Protein AF-A0A1E7FAM9-F1 (afdb_monomer_lite)

Foldseek 3Di:
DPDDDALQLLWAFDLVQVVLCLVVLQVLQQDPPGDDRHWLCPAAEEEAAARPCVVQVSSVVVVNNRYDHDPDDSVVCVVVVNDDDGQEYEYAWRPDDCRLLVVLQVCLVVLVHHYKYWDFPCPCVDPSNCVRQVVVQPPPDPPDSDRSDDWDADPDFTWIAGDPVSVVDPPRPNDDPPDRTDDPHRITID

pLDDT: mean 87.59, std 13.43, range [46.31, 98.62]

Structure (mmCIF, N/CA/C/O backbone):
data_AF-A0A1E7FAM9-F1
#
_entry.id   AF-A0A1E7FAM9-F1
#
loop_
_atom_site.group_PDB
_atom_site.id
_atom_site.type_symbol
_atom_site.label_atom_id
_atom_site.label_alt_id
_atom_site.label_comp_id
_atom_site.label_asym_id
_atom_site.label_entity_id
_atom_site.label_seq_id
_atom_site.pdbx_PDB_ins_code
_atom_site.Cartn_x
_atom_site.Cartn_y
_atom_site.Cartn_z
_atom_site.occupancy
_atom_site.B_iso_or_equiv
_atom_site.auth_seq_id
_atom_site.auth_comp_id
_atom_site.auth_asym_id
_atom_site.auth_atom_id
_atom_site.pdbx_PDB_model_num
ATOM 1 N N . HIS A 1 1 ? -4.079 6.470 -16.448 1.00 55.25 1 HIS A N 1
ATOM 2 C CA . HIS A 1 1 ? -3.164 7.047 -15.445 1.00 55.25 1 HIS A CA 1
ATOM 3 C C . HIS A 1 1 ? -2.764 8.456 -15.863 1.00 55.25 1 HIS A C 1
ATOM 5 O O . HIS A 1 1 ? -2.186 8.579 -16.937 1.00 55.25 1 HIS A O 1
ATOM 11 N N . PRO A 1 2 ? -3.148 9.506 -15.112 1.00 68.38 2 PRO A N 1
ATOM 12 C CA . PRO A 1 2 ? -2.883 10.903 -15.479 1.00 68.38 2 PRO A CA 1
ATOM 13 C C . PRO A 1 2 ? -1.505 11.425 -15.030 1.00 68.38 2 PRO A C 1
ATOM 15 O O . PRO A 1 2 ? -1.149 12.548 -15.374 1.00 68.38 2 PRO A O 1
ATOM 18 N N . PHE A 1 3 ? -0.739 10.644 -14.264 1.00 73.75 3 PHE A N 1
ATOM 19 C CA . PHE A 1 3 ? 0.539 11.061 -13.683 1.00 73.75 3 PHE A CA 1
ATOM 20 C C . PHE A 1 3 ? 1.727 10.503 -14.476 1.00 73.75 3 PHE A C 1
ATOM 22 O O . PHE A 1 3 ? 1.640 9.414 -15.045 1.00 73.75 3 PHE A O 1
ATOM 29 N N . ILE A 1 4 ? 2.835 11.250 -14.517 1.00 69.94 4 ILE A N 1
ATOM 30 C CA . ILE A 1 4 ? 4.109 10.750 -15.051 1.00 69.94 4 ILE A CA 1
ATOM 31 C C . ILE A 1 4 ? 4.702 9.822 -13.995 1.00 69.94 4 ILE A C 1
ATOM 33 O O . ILE A 1 4 ? 4.926 10.237 -12.861 1.00 69.94 4 ILE A O 1
ATOM 37 N N . VAL A 1 5 ? 4.916 8.572 -14.377 1.00 73.56 5 VAL A N 1
ATOM 38 C CA . VAL A 1 5 ? 5.229 7.453 -13.485 1.00 73.56 5 VAL A CA 1
ATOM 39 C C . VAL A 1 5 ? 6.186 6.509 -14.202 1.00 73.56 5 VAL A C 1
ATOM 41 O O . VAL A 1 5 ? 6.149 6.415 -15.433 1.00 73.56 5 VAL A O 1
ATOM 44 N N . ASP A 1 6 ? 7.055 5.838 -13.449 1.00 77.38 6 ASP A N 1
ATOM 45 C CA . ASP A 1 6 ? 7.883 4.763 -13.989 1.00 77.38 6 ASP A CA 1
ATOM 46 C C . ASP A 1 6 ? 7.011 3.513 -14.170 1.00 77.38 6 ASP A C 1
ATOM 48 O O . ASP A 1 6 ? 6.355 3.052 -13.236 1.00 77.38 6 ASP A O 1
ATOM 52 N N . ASP A 1 7 ? 6.994 2.949 -15.379 1.00 76.88 7 ASP A N 1
ATOM 53 C CA . ASP A 1 7 ? 6.224 1.738 -15.684 1.00 76.88 7 ASP A CA 1
ATOM 54 C C . ASP A 1 7 ? 6.593 0.563 -14.758 1.00 76.88 7 ASP A C 1
ATOM 56 O O . ASP A 1 7 ? 5.753 -0.295 -14.493 1.00 76.88 7 ASP A O 1
ATOM 60 N N . SER A 1 8 ? 7.830 0.515 -14.249 1.00 78.75 8 SER A N 1
ATOM 61 C CA . SER A 1 8 ? 8.284 -0.529 -13.324 1.00 78.75 8 SER A CA 1
ATOM 62 C C . SER A 1 8 ? 7.718 -0.404 -11.905 1.00 78.75 8 SER A C 1
ATOM 64 O O . SER A 1 8 ? 7.706 -1.401 -11.184 1.00 78.75 8 SER A O 1
ATOM 66 N N . ASP A 1 9 ? 7.184 0.761 -11.526 1.00 81.94 9 ASP A N 1
ATOM 67 C CA . ASP A 1 9 ? 6.509 0.956 -10.237 1.00 81.94 9 ASP A CA 1
ATOM 68 C C . ASP A 1 9 ? 5.058 0.458 -10.242 1.00 81.94 9 ASP A C 1
ATOM 70 O O . ASP A 1 9 ? 4.456 0.263 -9.185 1.00 81.94 9 ASP A O 1
ATOM 74 N N . HIS A 1 10 ? 4.476 0.220 -11.420 1.00 83.31 10 HIS A N 1
ATOM 75 C CA . HIS A 1 10 ? 3.122 -0.308 -11.534 1.00 83.31 10 HIS A CA 1
ATOM 76 C C . HIS A 1 10 ? 3.106 -1.812 -11.303 1.00 83.31 10 HIS A C 1
ATOM 78 O O . HIS A 1 10 ? 3.120 -2.610 -12.236 1.00 83.31 10 HIS A O 1
ATOM 84 N N . CYS A 1 11 ? 3.069 -2.180 -10.028 1.00 88.75 11 CYS A N 1
ATOM 85 C CA . CYS A 1 11 ? 3.092 -3.553 -9.560 1.00 88.75 11 CYS A CA 1
ATOM 86 C C . CYS A 1 11 ? 2.033 -3.748 -8.472 1.00 88.75 11 CYS A C 1
ATOM 88 O O . CYS A 1 11 ? 2.112 -3.170 -7.389 1.00 88.75 11 CYS A O 1
ATOM 90 N N . GLU A 1 12 ? 1.035 -4.579 -8.751 1.00 91.50 12 GLU A N 1
ATOM 91 C CA . GLU A 1 12 ? 0.025 -4.961 -7.772 1.00 91.50 12 GLU A CA 1
ATOM 92 C C . GLU A 1 12 ? 0.622 -5.919 -6.733 1.00 91.50 12 GLU A C 1
ATOM 94 O O . GLU A 1 12 ? 1.285 -6.909 -7.064 1.00 91.50 12 GLU A O 1
ATOM 99 N N . THR A 1 13 ? 0.347 -5.633 -5.462 1.00 95.06 13 THR A N 1
ATOM 100 C CA . THR A 1 13 ? 0.695 -6.496 -4.330 1.00 95.06 13 THR A CA 1
ATOM 101 C C . THR A 1 13 ? -0.035 -7.837 -4.454 1.00 95.06 13 THR A C 1
ATO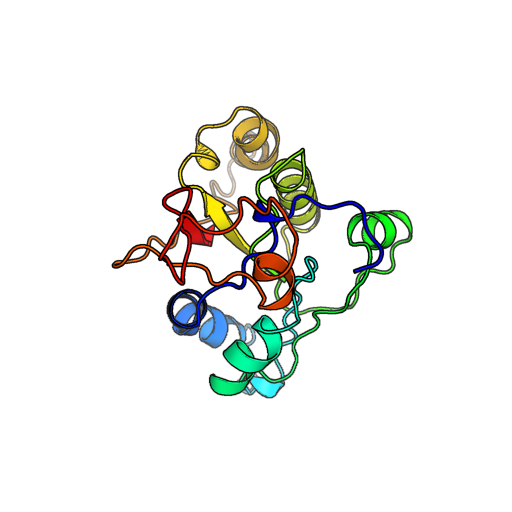M 103 O O . THR A 1 13 ? -1.252 -7.839 -4.685 1.00 95.06 13 THR A O 1
ATOM 106 N N . PRO A 1 14 ? 0.654 -8.982 -4.307 1.00 95.25 14 PRO A N 1
ATOM 107 C CA . PRO A 1 14 ? 0.009 -10.287 -4.397 1.00 95.25 14 PRO A CA 1
ATOM 108 C C . PRO A 1 14 ? -0.872 -10.573 -3.173 1.00 95.25 14 PRO A C 1
ATOM 110 O O . PRO A 1 14 ? -0.656 -10.031 -2.091 1.00 95.25 14 PRO A O 1
ATOM 113 N N . LEU A 1 15 ? -1.871 -11.448 -3.335 1.00 96.56 15 LEU A N 1
ATOM 114 C CA . LEU A 1 15 ? -2.835 -11.763 -2.270 1.00 96.56 15 LEU A CA 1
ATOM 115 C C . LEU A 1 15 ? -2.153 -12.300 -1.004 1.00 96.56 15 LEU A C 1
ATOM 117 O O . LEU A 1 15 ? -2.522 -11.903 0.097 1.00 96.56 15 LEU A O 1
ATOM 121 N N . ASN A 1 16 ? -1.136 -13.152 -1.158 1.00 97.00 16 ASN A N 1
ATOM 122 C CA . ASN A 1 16 ? -0.417 -13.734 -0.026 1.00 97.00 16 ASN A CA 1
ATOM 123 C C . ASN A 1 16 ? 0.278 -12.682 0.850 1.00 97.00 16 ASN A C 1
ATOM 125 O O . ASN A 1 16 ? 0.311 -12.842 2.064 1.00 97.00 16 ASN A O 1
ATOM 129 N N . ALA A 1 17 ? 0.740 -11.568 0.275 1.00 97.38 17 ALA A N 1
ATOM 130 C CA . ALA A 1 17 ? 1.293 -10.476 1.071 1.00 97.38 17 ALA A CA 1
ATOM 131 C C . ALA A 1 17 ? 0.243 -9.853 2.001 1.00 97.38 17 ALA A C 1
ATOM 133 O O . ALA A 1 17 ? 0.556 -9.539 3.145 1.00 97.38 17 ALA A O 1
ATOM 134 N N . TYR A 1 18 ? -1.010 -9.714 1.557 1.00 98.06 18 TYR A N 1
ATOM 135 C CA . TYR A 1 18 ? -2.094 -9.253 2.430 1.00 98.06 18 TYR A CA 1
ATOM 136 C C . TYR A 1 18 ? -2.510 -10.313 3.455 1.00 98.06 18 TYR A C 1
ATOM 138 O O . TYR A 1 18 ? -2.844 -9.959 4.583 1.00 98.06 18 TYR A O 1
ATOM 146 N N . GLN A 1 19 ? -2.471 -11.600 3.091 1.00 97.75 19 GLN A N 1
ATOM 147 C CA . GLN A 1 19 ? -2.775 -12.706 4.008 1.00 97.75 19 GLN A CA 1
ATOM 148 C C . GLN A 1 19 ? -1.823 -12.741 5.207 1.00 97.75 19 GLN A C 1
ATOM 150 O O . GLN A 1 19 ? -2.277 -12.965 6.326 1.00 97.75 19 GLN A O 1
ATOM 155 N N . ASP A 1 20 ? -0.546 -12.407 5.016 1.00 97.75 20 ASP A N 1
ATOM 156 C CA . ASP A 1 20 ? 0.411 -12.309 6.125 1.00 97.75 20 ASP A CA 1
ATOM 157 C C . ASP A 1 20 ? -0.006 -11.254 7.172 1.00 97.75 20 ASP A C 1
ATOM 159 O O . ASP A 1 20 ? 0.271 -11.403 8.363 1.00 97.75 20 ASP A O 1
ATOM 163 N N . LEU A 1 21 ? -0.746 -10.214 6.766 1.00 97.62 21 LEU A N 1
ATOM 164 C CA . LE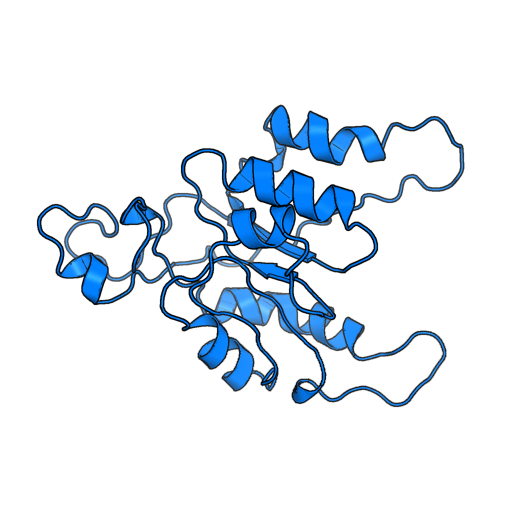U A 1 21 ? -1.263 -9.185 7.673 1.00 97.62 21 LEU A CA 1
ATOM 165 C C . LEU A 1 21 ? -2.538 -9.602 8.420 1.00 97.62 21 LEU A C 1
ATOM 167 O O . LEU A 1 21 ? -2.924 -8.924 9.374 1.00 97.62 21 LEU A O 1
ATOM 171 N N . GLU A 1 22 ? -3.207 -10.687 8.017 1.00 95.25 22 GLU A N 1
ATOM 172 C CA . GLU A 1 22 ? -4.574 -11.015 8.443 1.00 95.25 22 GLU A CA 1
ATOM 173 C C . GLU A 1 22 ? -4.728 -11.052 9.967 1.00 95.25 22 GLU A C 1
ATOM 175 O O . GLU A 1 22 ? -5.649 -10.441 10.512 1.00 95.25 22 GLU A O 1
ATOM 180 N N . VAL A 1 23 ? -3.791 -11.702 10.663 1.00 93.12 23 VAL A N 1
ATOM 181 C CA . VAL A 1 23 ? -3.819 -11.821 12.127 1.00 93.12 23 VAL A CA 1
ATOM 182 C C . VAL A 1 23 ? -3.681 -10.456 12.801 1.00 93.12 23 VAL A C 1
ATOM 184 O O . VAL A 1 23 ? -4.356 -10.194 13.797 1.00 93.12 23 VAL A O 1
ATOM 187 N N . VAL A 1 24 ? -2.824 -9.575 12.279 1.00 93.25 24 VAL A N 1
ATOM 188 C CA . VAL A 1 24 ? -2.586 -8.252 12.874 1.00 93.25 24 VAL A CA 1
ATOM 189 C C . VAL A 1 24 ? -3.755 -7.312 12.580 1.00 93.25 24 VAL A C 1
ATOM 191 O O . VAL A 1 24 ? -4.214 -6.608 13.478 1.00 93.25 24 VAL A O 1
ATOM 194 N N . LEU A 1 25 ? -4.308 -7.353 11.367 1.00 95.00 25 LEU A N 1
ATOM 195 C CA . LEU A 1 25 ? -5.504 -6.589 11.007 1.00 95.00 25 LEU A CA 1
ATOM 196 C C . LEU A 1 25 ? -6.720 -7.021 11.829 1.00 95.00 25 LEU A C 1
ATOM 198 O O . LEU A 1 25 ? -7.443 -6.168 12.345 1.00 95.00 25 LEU A O 1
ATOM 202 N N . ASP A 1 26 ? -6.895 -8.324 12.060 1.00 93.44 26 ASP A N 1
ATOM 203 C CA . ASP A 1 26 ? -7.951 -8.834 12.934 1.00 93.44 26 ASP A CA 1
ATOM 204 C C . ASP A 1 26 ? -7.806 -8.326 14.371 1.00 93.44 26 ASP A C 1
ATOM 206 O O . ASP A 1 26 ? -8.815 -8.114 15.048 1.00 93.44 26 ASP A O 1
ATOM 210 N N . ARG A 1 27 ? -6.576 -8.091 14.851 1.00 91.44 27 ARG A N 1
ATOM 211 C CA . ARG A 1 27 ? -6.345 -7.489 16.172 1.00 91.44 27 ARG A CA 1
ATOM 212 C C . ARG A 1 27 ? -6.827 -6.044 16.243 1.00 91.44 27 ARG A C 1
ATOM 214 O O . ARG A 1 27 ? -7.376 -5.671 17.277 1.00 91.44 27 ARG A O 1
ATOM 221 N N . LEU A 1 28 ? -6.718 -5.272 15.159 1.00 91.12 28 LEU A N 1
ATOM 222 C CA . LEU A 1 28 ? -7.229 -3.893 15.096 1.00 91.12 28 LEU A CA 1
ATOM 223 C C . LEU A 1 28 ? -8.763 -3.816 15.205 1.00 91.12 28 LEU A C 1
ATOM 225 O O . LEU A 1 28 ? -9.308 -2.775 15.569 1.00 91.12 28 LEU A O 1
ATOM 229 N N . LEU A 1 29 ? -9.474 -4.917 14.936 1.00 91.25 29 LEU A N 1
ATOM 230 C CA . LEU A 1 29 ? -10.936 -4.991 15.066 1.00 91.25 29 LEU A CA 1
ATOM 231 C C . LEU A 1 29 ? -11.414 -5.062 16.522 1.00 91.25 29 LEU A C 1
ATOM 233 O O . LEU A 1 29 ? -12.599 -4.837 16.800 1.00 91.25 29 LEU A O 1
ATOM 237 N N . PHE A 1 30 ? -10.523 -5.400 17.454 1.00 85.81 30 PHE A N 1
ATOM 238 C CA . PHE A 1 30 ? -10.826 -5.421 18.878 1.00 85.81 30 PHE A CA 1
ATOM 239 C C . PHE A 1 30 ? -10.546 -4.033 19.454 1.00 85.81 30 PHE A C 1
ATOM 241 O O . PHE A 1 30 ? -9.399 -3.625 19.607 1.00 85.81 30 PHE A O 1
ATOM 248 N N . GLY A 1 31 ? -11.603 -3.285 19.774 1.00 68.00 31 GLY A N 1
ATOM 249 C CA . GLY A 1 31 ? -11.445 -1.997 20.443 1.00 68.00 31 GLY A CA 1
ATOM 250 C C . GLY A 1 31 ? -10.806 -2.155 21.827 1.00 68.00 31 GLY A C 1
ATOM 251 O O . GLY A 1 31 ? -11.061 -3.135 22.531 1.00 68.00 31 GLY A O 1
ATOM 252 N N . ASN A 1 32 ? -10.026 -1.160 22.252 1.00 65.00 32 ASN A N 1
ATOM 253 C CA . ASN A 1 32 ? -9.496 -1.115 23.614 1.00 65.00 32 ASN A CA 1
ATOM 254 C C . ASN A 1 32 ? -10.654 -1.179 24.631 1.00 65.00 32 ASN A C 1
ATOM 256 O O . ASN A 1 32 ? -11.605 -0.397 24.549 1.00 65.00 32 ASN A O 1
ATOM 260 N N . GLY A 1 33 ? -10.576 -2.106 25.592 1.00 62.81 33 GLY A N 1
ATOM 261 C CA . GLY A 1 33 ? -11.497 -2.159 26.735 1.00 62.81 33 GLY A CA 1
ATOM 262 C C . GLY A 1 33 ? -12.799 -2.952 26.543 1.00 62.81 33 GLY A C 1
ATOM 263 O O . GLY A 1 33 ? -13.795 -2.618 27.175 1.00 62.81 33 GLY A O 1
ATOM 264 N N . GLY A 1 34 ? -12.826 -3.992 25.700 1.00 55.25 34 GLY A N 1
ATOM 265 C CA . GLY A 1 34 ? -13.934 -4.967 25.690 1.00 55.25 34 GLY A CA 1
ATOM 266 C C . GLY A 1 34 ? -15.184 -4.550 24.905 1.00 55.25 34 GLY A C 1
ATOM 267 O O . GLY A 1 34 ? -16.258 -5.115 25.109 1.00 55.25 34 GLY A O 1
ATOM 268 N N . LYS A 1 35 ? -15.068 -3.576 23.993 1.00 60.03 35 LYS A N 1
ATOM 269 C CA . LYS A 1 35 ? -16.147 -3.238 23.048 1.00 60.03 35 LYS A CA 1
ATOM 270 C C . LYS A 1 35 ? -16.385 -4.374 22.043 1.00 60.03 35 LYS A C 1
ATOM 272 O O . LYS A 1 35 ? -15.488 -5.168 21.761 1.00 60.03 35 LYS A O 1
ATOM 277 N N . LYS A 1 36 ? -17.602 -4.416 21.480 1.00 67.38 36 LYS A N 1
ATOM 278 C CA . LYS A 1 36 ? -18.009 -5.338 20.404 1.00 67.38 36 LYS A CA 1
ATOM 279 C C . LYS A 1 36 ? -16.947 -5.352 19.296 1.00 67.38 36 LYS A C 1
ATOM 281 O O . LYS A 1 36 ? -16.566 -4.292 18.805 1.00 67.38 36 LYS A O 1
ATOM 286 N N . LYS A 1 37 ? -16.493 -6.551 18.916 1.00 79.94 37 LYS A N 1
ATOM 287 C CA . LYS A 1 37 ? -15.570 -6.768 17.795 1.00 79.94 37 LYS A CA 1
ATOM 288 C C . LYS A 1 37 ? -16.169 -6.143 16.527 1.00 79.94 37 LYS A C 1
ATOM 290 O O . LYS A 1 37 ? -17.289 -6.506 16.159 1.00 79.94 37 LYS A O 1
ATOM 295 N N . LYS A 1 38 ? -15.442 -5.221 15.885 1.00 86.94 38 LYS A N 1
ATOM 296 C CA . LYS A 1 38 ? -15.793 -4.725 14.545 1.00 86.94 38 LYS A CA 1
ATOM 297 C C . LYS A 1 38 ? -15.744 -5.893 13.551 1.00 86.94 38 LYS A C 1
ATOM 299 O O . LYS A 1 38 ? -14.903 -6.786 13.675 1.00 86.94 38 LYS A O 1
ATOM 304 N N . GLN A 1 39 ? -16.619 -5.901 12.556 1.00 94.00 39 GLN A N 1
ATOM 305 C CA . GLN A 1 39 ? -16.466 -6.785 11.401 1.00 94.00 39 GLN A CA 1
ATOM 306 C C . GLN A 1 39 ? -15.321 -6.287 10.512 1.00 94.00 39 GLN A C 1
ATOM 308 O O . GLN A 1 39 ? -15.024 -5.094 10.493 1.00 94.00 39 GLN A O 1
ATOM 313 N N . ARG A 1 40 ? -14.696 -7.183 9.736 1.00 96.50 40 ARG A N 1
ATOM 314 C CA . ARG A 1 40 ? -13.642 -6.807 8.771 1.00 96.50 40 ARG A CA 1
ATOM 315 C C . ARG A 1 40 ? -14.109 -5.726 7.791 1.00 96.50 40 ARG A C 1
ATOM 317 O O . ARG A 1 40 ? -13.354 -4.813 7.482 1.00 96.50 40 ARG A O 1
ATOM 324 N N . SER A 1 41 ? -15.380 -5.771 7.392 1.00 97.00 41 SER A N 1
ATOM 325 C CA . SER A 1 41 ? -16.025 -4.779 6.524 1.00 97.00 41 SER A CA 1
ATOM 326 C C . SER A 1 41 ? -16.134 -3.378 7.136 1.00 97.00 41 SER A C 1
ATOM 328 O O . SER A 1 41 ? -16.412 -2.422 6.420 1.00 97.00 41 SER A O 1
ATOM 330 N N . GLU A 1 42 ? -15.962 -3.242 8.453 1.00 95.88 42 GLU A N 1
ATOM 331 C CA . GLU A 1 42 ? -16.014 -1.960 9.165 1.00 95.88 42 GLU A CA 1
ATOM 332 C C . GLU A 1 42 ? -14.628 -1.317 9.324 1.00 95.88 42 GLU A C 1
ATOM 334 O O . GLU A 1 42 ? -14.553 -0.149 9.702 1.00 95.88 42 GLU A O 1
ATOM 339 N N . LEU A 1 43 ? -13.539 -2.050 9.055 1.00 96.62 43 LEU A N 1
ATOM 340 C CA . LEU A 1 43 ? -12.178 -1.516 9.113 1.00 96.62 43 LEU A CA 1
ATOM 341 C C . LEU A 1 43 ? -11.893 -0.689 7.860 1.00 96.62 43 LEU A C 1
ATOM 343 O O . LEU A 1 43 ? -11.909 -1.224 6.753 1.00 96.62 43 LEU A O 1
ATOM 347 N N . ILE A 1 44 ? -11.613 0.603 8.040 1.00 97.94 44 ILE A N 1
ATOM 348 C CA . ILE A 1 44 ? -11.319 1.507 6.923 1.00 97.94 44 ILE A CA 1
ATOM 349 C C . ILE A 1 44 ? -9.831 1.417 6.569 1.00 97.94 44 ILE A C 1
ATOM 351 O O . ILE A 1 44 ? -8.987 1.966 7.283 1.00 97.94 44 ILE A O 1
ATOM 355 N N . ILE A 1 45 ? -9.515 0.733 5.470 1.00 98.56 45 ILE A N 1
ATOM 356 C CA . ILE A 1 45 ? -8.144 0.568 4.972 1.00 98.56 45 ILE A CA 1
ATOM 357 C C . ILE A 1 45 ? -7.861 1.632 3.914 1.00 98.56 45 ILE A C 1
ATOM 359 O O . ILE A 1 45 ? -8.633 1.784 2.968 1.00 98.56 45 ILE A O 1
ATOM 363 N N . TYR A 1 46 ? -6.740 2.339 4.040 1.00 98.62 46 TYR A N 1
ATOM 364 C CA . TYR A 1 46 ? -6.295 3.327 3.059 1.00 98.62 46 TYR A CA 1
ATOM 365 C C . TYR A 1 46 ? -4.999 2.898 2.373 1.00 98.62 46 TYR A C 1
ATOM 367 O O . TYR A 1 46 ? -3.990 2.667 3.040 1.00 98.62 46 TYR A O 1
ATOM 375 N N . ASP A 1 47 ? -5.033 2.851 1.041 1.00 98.31 47 ASP A N 1
ATOM 376 C CA . ASP A 1 47 ? -3.852 2.727 0.190 1.00 98.31 47 ASP A CA 1
ATOM 377 C C . ASP A 1 47 ? -3.729 3.986 -0.694 1.00 98.31 47 ASP A C 1
ATOM 379 O O . ASP A 1 47 ? -4.520 4.150 -1.636 1.00 98.31 47 ASP A O 1
ATOM 383 N N . PRO A 1 48 ? -2.778 4.894 -0.397 1.00 96.94 48 PRO A N 1
ATOM 384 C CA . PRO A 1 48 ? -2.613 6.150 -1.123 1.00 96.94 48 PRO A CA 1
ATOM 385 C C . PRO A 1 48 ? -2.056 5.986 -2.541 1.00 96.94 48 PRO A C 1
ATOM 387 O O . PRO A 1 48 ? -2.200 6.905 -3.348 1.00 96.94 48 PRO A O 1
ATOM 390 N N . TYR A 1 49 ? -1.399 4.865 -2.854 1.00 95.44 49 TYR A N 1
ATOM 391 C CA . TYR A 1 49 ? -0.742 4.673 -4.142 1.00 95.44 49 TYR A CA 1
ATOM 392 C C . TYR A 1 49 ? -1.621 3.812 -5.050 1.00 95.44 49 TYR A C 1
ATOM 394 O O . TYR A 1 49 ? -1.880 2.637 -4.803 1.00 95.44 49 TYR A O 1
ATOM 402 N N . TYR A 1 50 ? -2.135 4.420 -6.118 1.00 93.38 50 TYR A N 1
ATOM 403 C CA . TYR A 1 50 ? -3.040 3.747 -7.043 1.00 93.38 50 TYR A CA 1
ATOM 404 C C . TYR A 1 50 ? -2.273 3.084 -8.193 1.00 93.38 50 TYR A C 1
ATOM 406 O O . TYR A 1 50 ? -1.674 3.772 -9.023 1.00 93.38 50 TYR A O 1
ATOM 414 N N . CYS A 1 51 ? -2.341 1.753 -8.272 1.00 90.94 51 CYS A N 1
ATOM 415 C CA . CYS A 1 51 ? -1.843 0.986 -9.413 1.00 90.94 51 CYS A CA 1
ATOM 416 C C . CYS A 1 51 ? -2.968 0.761 -10.436 1.00 90.94 51 CYS A C 1
ATOM 418 O O . CYS A 1 51 ? -3.108 1.586 -11.343 1.00 90.94 51 CYS A O 1
ATOM 420 N N . ASP A 1 52 ? -3.793 -0.276 -10.256 1.00 91.00 52 ASP A N 1
ATOM 421 C CA . ASP A 1 52 ? -5.001 -0.532 -11.062 1.00 91.00 52 ASP A CA 1
ATOM 422 C C . ASP A 1 52 ? -6.249 -0.795 -10.195 1.00 91.00 52 ASP A C 1
ATOM 424 O O . ASP A 1 52 ? -7.364 -0.936 -10.691 1.00 91.00 52 ASP A O 1
ATOM 428 N N . GLY A 1 53 ? -6.090 -0.778 -8.867 1.00 92.12 53 GLY A N 1
ATOM 429 C CA . GLY A 1 53 ? -7.174 -0.968 -7.901 1.00 92.12 53 GLY A CA 1
ATOM 430 C C . G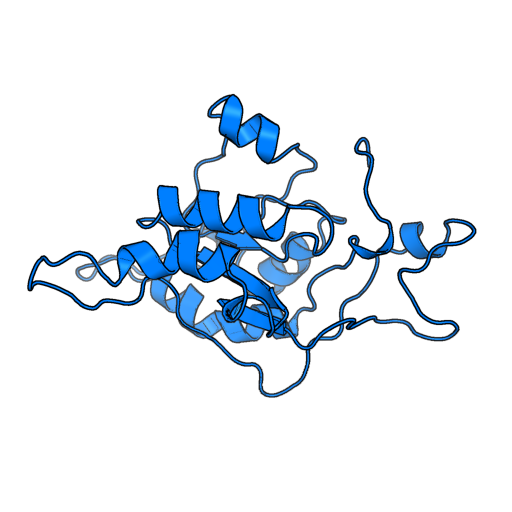LY A 1 53 ? -7.307 -2.400 -7.387 1.00 92.12 53 GLY A C 1
ATOM 431 O O . GLY A 1 53 ? -8.187 -2.664 -6.566 1.00 92.12 53 GLY A O 1
ATOM 432 N N . GLY A 1 54 ? -6.412 -3.307 -7.789 1.00 94.00 54 GLY A N 1
ATOM 433 C CA . GLY A 1 54 ? -6.470 -4.719 -7.414 1.00 94.00 54 GLY A CA 1
ATOM 434 C C . GLY A 1 54 ? -6.295 -4.969 -5.912 1.00 94.00 54 GLY A C 1
ATOM 435 O O . GLY A 1 54 ? -6.611 -6.059 -5.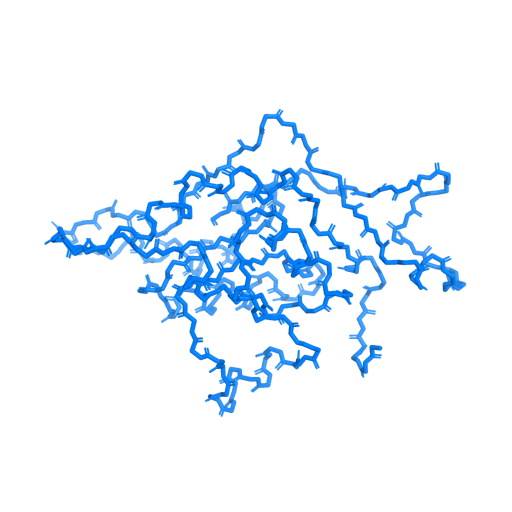438 1.00 94.00 54 GLY A O 1
ATOM 436 N N . VAL A 1 55 ? -5.807 -3.993 -5.142 1.00 96.88 55 VAL A N 1
ATOM 437 C CA . VAL A 1 55 ? -5.820 -4.025 -3.669 1.00 96.88 55 VAL A CA 1
ATOM 438 C C . VAL A 1 55 ? -7.240 -4.168 -3.111 1.00 96.88 55 VAL A C 1
ATOM 440 O O . VAL A 1 55 ? -7.440 -4.918 -2.156 1.00 96.88 55 VAL A O 1
ATOM 443 N N . LYS A 1 56 ? -8.241 -3.520 -3.730 1.00 97.81 56 LYS A N 1
ATOM 444 C CA . LYS A 1 56 ? -9.640 -3.589 -3.279 1.00 97.81 56 LYS A CA 1
ATOM 445 C C . LYS A 1 56 ? -10.184 -5.005 -3.407 1.00 97.81 56 LYS A C 1
ATOM 447 O O . LYS A 1 56 ? -10.751 -5.517 -2.448 1.00 97.81 56 LYS A O 1
ATOM 452 N N . ASP A 1 57 ? -9.962 -5.648 -4.550 1.00 97.44 57 ASP A N 1
ATOM 453 C CA . ASP A 1 57 ? -10.471 -6.997 -4.812 1.00 97.44 57 ASP A CA 1
ATOM 454 C C . ASP A 1 57 ? -9.829 -8.031 -3.881 1.00 97.44 57 ASP A C 1
ATOM 456 O O . ASP A 1 57 ? -10.523 -8.852 -3.277 1.00 97.44 57 ASP A O 1
ATOM 460 N N . LYS A 1 58 ? -8.505 -7.951 -3.698 1.00 97.88 58 LYS A N 1
ATOM 461 C CA . LYS A 1 58 ? -7.751 -8.873 -2.836 1.00 97.88 58 LYS A CA 1
ATOM 462 C C . LYS A 1 58 ? -8.172 -8.746 -1.373 1.00 97.88 58 LYS A C 1
ATOM 464 O O . LYS A 1 58 ? -8.511 -9.751 -0.752 1.00 97.88 58 LYS A O 1
ATOM 469 N N . LEU A 1 59 ? -8.229 -7.527 -0.835 1.00 98.25 59 LEU A N 1
ATOM 470 C CA . LEU A 1 59 ? -8.665 -7.296 0.547 1.00 98.25 59 LEU A CA 1
ATOM 471 C C . LEU A 1 59 ? -10.152 -7.630 0.750 1.00 98.25 59 LEU A C 1
ATOM 473 O O . LEU A 1 59 ? -10.513 -8.231 1.765 1.00 98.25 59 LEU A O 1
ATOM 477 N N . SER A 1 60 ? -11.005 -7.334 -0.236 1.00 98.06 60 SER A N 1
ATOM 478 C CA . SER A 1 60 ? -12.424 -7.710 -0.222 1.00 98.06 60 SER A CA 1
ATOM 479 C C . SER A 1 60 ? -12.611 -9.228 -0.169 1.00 98.06 60 SER A C 1
ATOM 481 O O . SER A 1 60 ? -13.429 -9.714 0.612 1.00 98.06 60 SER A O 1
ATOM 483 N N . SER A 1 61 ? -11.789 -9.998 -0.897 1.00 98.19 61 SER A N 1
ATOM 484 C CA . SER A 1 61 ? -11.810 -11.471 -0.843 1.00 98.19 61 SER A CA 1
ATOM 485 C C . SER A 1 61 ? -11.493 -12.037 0.551 1.00 98.19 61 SER A C 1
ATOM 487 O O . SER A 1 61 ? -11.904 -13.147 0.878 1.00 98.19 61 SER A O 1
ATOM 489 N N . MET A 1 62 ? -10.825 -11.247 1.399 1.00 98.00 62 MET A N 1
ATOM 490 C CA . MET A 1 62 ? -10.525 -11.565 2.799 1.00 98.00 62 MET A CA 1
ATOM 491 C C . MET A 1 62 ? -11.567 -10.995 3.785 1.00 98.00 62 MET A C 1
ATOM 493 O O . MET A 1 62 ? -11.415 -11.138 5.000 1.00 98.00 62 MET A O 1
ATOM 497 N N . GLY A 1 63 ? -12.623 -10.338 3.294 1.00 98.06 63 GLY A N 1
ATOM 498 C CA . GLY A 1 63 ? -13.691 -9.726 4.092 1.00 98.06 63 GLY A CA 1
ATOM 499 C C . GLY A 1 63 ? -13.476 -8.250 4.449 1.00 98.06 63 GLY A C 1
ATOM 500 O O . GLY A 1 63 ? -14.350 -7.650 5.077 1.00 98.06 63 GLY A O 1
ATOM 501 N N . TYR A 1 64 ? -12.354 -7.643 4.054 1.00 98.12 64 TYR A N 1
ATOM 502 C CA . TYR A 1 64 ? -12.089 -6.215 4.245 1.00 98.12 64 TYR A CA 1
ATOM 503 C C . TYR A 1 64 ? -12.641 -5.422 3.059 1.00 98.12 64 TYR A C 1
ATOM 505 O O . TYR A 1 64 ? -11.942 -5.142 2.089 1.00 98.12 64 TYR A O 1
ATOM 513 N N . THR A 1 65 ? -13.926 -5.084 3.111 1.00 98.25 65 THR A N 1
ATOM 514 C CA . THR A 1 65 ? -14.629 -4.462 1.976 1.00 98.25 65 THR A CA 1
ATOM 515 C C . THR A 1 65 ? -14.562 -2.933 1.959 1.00 98.25 65 THR A C 1
ATOM 517 O O . THR A 1 65 ? -14.957 -2.320 0.971 1.00 98.25 65 THR A O 1
ATOM 520 N N . ASN A 1 66 ? -14.086 -2.294 3.032 1.00 98.19 66 ASN A N 1
ATOM 521 C CA . ASN A 1 66 ? -14.003 -0.836 3.140 1.00 98.19 66 ASN A CA 1
ATOM 522 C C . ASN A 1 66 ? -12.578 -0.338 2.854 1.00 98.19 66 ASN A C 1
ATOM 524 O O . ASN A 1 66 ? -11.825 0.030 3.756 1.00 98.19 66 ASN A O 1
ATOM 528 N N . VAL A 1 67 ? -12.204 -0.384 1.572 1.00 98.50 67 VAL A N 1
ATOM 529 C CA . VAL A 1 67 ? -10.856 -0.058 1.088 1.00 98.50 67 VAL A CA 1
ATOM 530 C C . VAL A 1 67 ? -10.884 1.205 0.234 1.00 98.50 67 VAL A C 1
ATOM 532 O O . VAL A 1 67 ? -11.534 1.269 -0.815 1.00 98.50 67 VAL A O 1
ATOM 535 N N . ILE A 1 68 ? -10.118 2.206 0.652 1.00 98.50 68 ILE A N 1
ATOM 536 C CA . ILE A 1 68 ? -9.929 3.465 -0.058 1.00 98.50 68 ILE A CA 1
ATOM 537 C C . ILE A 1 68 ? -8.644 3.364 -0.883 1.00 98.50 68 ILE A C 1
ATOM 539 O O . ILE A 1 68 ? -7.544 3.486 -0.357 1.00 98.50 68 ILE A O 1
ATOM 543 N N . ASN A 1 69 ? -8.797 3.160 -2.191 1.00 97.81 69 ASN A N 1
ATOM 544 C CA . ASN A 1 69 ? -7.713 3.214 -3.174 1.00 97.81 69 ASN A CA 1
ATOM 545 C C . ASN A 1 69 ? -8.256 3.862 -4.450 1.00 97.81 69 ASN A C 1
ATOM 547 O O . ASN A 1 69 ? -8.982 3.243 -5.230 1.00 97.81 69 ASN A O 1
ATOM 551 N N . ASN A 1 70 ? -8.015 5.159 -4.592 1.00 95.81 70 ASN A N 1
ATOM 552 C CA . ASN A 1 70 ? -8.545 5.969 -5.683 1.00 95.81 70 ASN A CA 1
ATOM 553 C C . ASN A 1 70 ? -7.371 6.573 -6.447 1.00 95.81 70 ASN A C 1
ATOM 555 O O . ASN A 1 70 ? -6.356 6.890 -5.837 1.00 95.81 70 ASN A O 1
ATOM 559 N N . ASN A 1 71 ? -7.529 6.778 -7.756 1.00 94.56 71 ASN A N 1
ATOM 560 C CA . ASN A 1 71 ? -6.508 7.406 -8.594 1.00 94.56 71 ASN A CA 1
ATOM 561 C C . ASN A 1 71 ? -6.394 8.913 -8.284 1.00 94.56 71 ASN A C 1
ATOM 563 O O . ASN A 1 71 ? -6.934 9.759 -8.998 1.00 94.56 71 ASN A O 1
ATOM 567 N N . ARG A 1 72 ? -5.768 9.226 -7.148 1.00 93.94 72 ARG A N 1
ATOM 568 C CA . ARG A 1 72 ? -5.539 10.564 -6.599 1.00 93.94 72 ARG A CA 1
ATOM 569 C C . ARG A 1 72 ? -4.044 10.768 -6.396 1.00 93.94 72 ARG A C 1
ATOM 571 O O . ARG A 1 72 ? -3.291 9.818 -6.216 1.00 93.94 72 ARG A O 1
ATOM 578 N N . ASP A 1 73 ? -3.636 12.028 -6.410 1.00 94.06 73 ASP A N 1
ATOM 579 C CA . ASP A 1 73 ? -2.275 12.410 -6.055 1.00 94.06 73 ASP A CA 1
ATOM 580 C C . ASP A 1 73 ? -2.160 12.490 -4.527 1.00 94.06 73 ASP A C 1
ATOM 582 O O . ASP A 1 73 ? -2.684 13.413 -3.898 1.00 94.06 73 ASP A O 1
ATOM 586 N N . PHE A 1 74 ? -1.467 11.515 -3.939 1.00 95.44 74 PHE A N 1
ATOM 587 C CA . PHE A 1 74 ? -1.256 11.435 -2.497 1.00 95.44 74 PHE A CA 1
ATOM 588 C C . PHE A 1 74 ? -0.551 12.672 -1.926 1.00 95.44 74 PHE A C 1
ATOM 590 O O . PHE A 1 74 ? -0.910 13.153 -0.852 1.00 95.44 74 PHE A O 1
ATOM 597 N N . TYR A 1 75 ? 0.436 13.220 -2.635 1.00 94.75 75 TYR A N 1
ATOM 598 C CA . TYR A 1 75 ? 1.208 14.362 -2.143 1.00 94.75 75 TYR A CA 1
ATOM 599 C C . TYR A 1 75 ? 0.392 15.636 -2.172 1.00 94.75 75 TYR A C 1
ATOM 601 O O . TYR A 1 75 ? 0.436 16.425 -1.222 1.00 94.75 75 TYR A O 1
ATOM 609 N N . LYS A 1 76 ? -0.408 15.801 -3.228 1.00 95.69 76 LYS A N 1
ATOM 610 C CA . LYS A 1 76 ? -1.421 16.846 -3.264 1.00 95.69 76 LYS A CA 1
ATOM 611 C C . LYS A 1 76 ? -2.353 16.707 -2.065 1.00 95.69 76 LYS A C 1
ATOM 613 O O . LYS A 1 76 ? -2.499 17.685 -1.337 1.00 95.69 76 LYS A O 1
ATOM 618 N N . ASP A 1 77 ? -2.866 15.502 -1.803 1.00 97.06 77 ASP A N 1
ATOM 619 C CA . ASP A 1 77 ? -3.789 15.257 -0.693 1.00 97.06 77 ASP A CA 1
ATOM 620 C C . ASP A 1 77 ? -3.200 15.576 0.687 1.00 97.06 77 ASP A C 1
ATOM 622 O O . ASP A 1 77 ? -3.906 16.122 1.537 1.00 97.06 77 ASP A O 1
ATOM 626 N N . ILE A 1 78 ? -1.905 15.322 0.903 1.00 96.06 78 ILE A N 1
ATOM 627 C CA . ILE A 1 78 ? -1.195 15.781 2.106 1.00 96.06 78 ILE A CA 1
ATOM 628 C C . ILE A 1 78 ? -1.190 17.315 2.165 1.00 96.06 78 ILE A C 1
ATOM 630 O O . ILE A 1 78 ? -1.593 17.893 3.173 1.00 96.06 78 ILE A O 1
ATOM 634 N N . SER A 1 79 ? -0.740 17.984 1.097 1.00 96.50 79 SER A N 1
ATOM 635 C CA . SER A 1 79 ? -0.571 19.447 1.083 1.00 96.50 79 SER A CA 1
ATOM 636 C C . SER A 1 79 ? -1.880 20.225 1.237 1.00 96.50 79 SER A C 1
ATOM 638 O O . SER A 1 79 ? -1.887 21.307 1.821 1.00 96.50 79 SER A O 1
ATOM 640 N N . THR A 1 80 ? -2.991 19.671 0.744 1.00 97.19 80 THR A N 1
ATOM 641 C CA . THR A 1 80 ? -4.323 20.284 0.821 1.00 97.19 80 THR A CA 1
ATOM 642 C C . THR A 1 80 ? -5.152 19.772 1.993 1.00 97.19 80 THR A C 1
ATOM 644 O O . THR A 1 80 ? -6.322 20.131 2.102 1.00 97.19 80 THR A O 1
ATOM 647 N N . ASN A 1 81 ? -4.564 18.949 2.870 1.00 95.69 81 ASN A N 1
ATOM 648 C CA . ASN A 1 81 ? -5.240 18.321 4.004 1.00 95.69 81 ASN A CA 1
ATOM 649 C C . ASN A 1 81 ? -6.545 17.601 3.595 1.00 95.69 81 ASN A C 1
ATOM 651 O O . ASN A 1 81 ? -7.578 17.724 4.250 1.00 95.69 81 ASN A O 1
ATOM 655 N N . SER A 1 82 ? -6.499 16.881 2.471 1.00 97.31 82 SER A N 1
ATOM 656 C CA . SER A 1 82 ? -7.633 16.164 1.865 1.00 97.31 82 SER A CA 1
ATOM 657 C C . SER A 1 82 ? -7.465 14.645 1.885 1.00 97.31 82 SER A C 1
ATOM 659 O O . SER A 1 82 ? -8.116 13.933 1.111 1.00 97.31 82 SER A O 1
ATOM 661 N N . ILE A 1 83 ? -6.598 14.158 2.774 1.00 97.81 83 ILE A N 1
ATOM 662 C CA . ILE A 1 83 ? -6.477 12.743 3.114 1.00 97.81 83 ILE A CA 1
ATOM 663 C C . ILE A 1 83 ? -7.820 12.254 3.683 1.00 97.81 83 ILE A C 1
ATOM 665 O O . ILE A 1 83 ? -8.389 12.926 4.545 1.00 97.81 83 ILE A O 1
ATOM 669 N N . PRO A 1 84 ? -8.355 11.117 3.207 1.00 97.38 84 PRO A N 1
ATOM 670 C CA . PRO A 1 84 ? -9.591 10.562 3.744 1.00 97.38 84 PRO A CA 1
ATOM 671 C C . PRO A 1 84 ? -9.413 10.109 5.198 1.00 97.38 84 PRO A C 1
ATOM 673 O O . PRO A 1 84 ? -8.320 9.739 5.611 1.00 97.38 84 PRO A O 1
ATOM 676 N N . GLU A 1 85 ? -10.500 10.062 5.964 1.00 97.50 85 GLU A N 1
ATOM 677 C CA . GLU A 1 85 ? -10.484 9.375 7.258 1.00 97.50 85 GLU A CA 1
ATOM 678 C C . GLU A 1 85 ? -10.289 7.867 7.053 1.00 97.50 85 GLU A C 1
ATOM 680 O O . GLU A 1 85 ? -10.971 7.250 6.232 1.00 97.50 85 GLU A O 1
ATOM 685 N N . TYR A 1 86 ? -9.359 7.274 7.803 1.00 97.88 86 TYR A N 1
ATOM 686 C CA . TYR A 1 86 ? -9.056 5.842 7.761 1.00 97.88 86 TYR A CA 1
ATOM 687 C C . TYR A 1 86 ? -8.659 5.302 9.139 1.00 97.88 86 TYR A C 1
ATOM 689 O O . TYR A 1 86 ? -8.200 6.049 10.009 1.00 97.88 86 TYR A O 1
ATOM 697 N N . ASP A 1 87 ? -8.816 3.993 9.337 1.00 96.44 87 ASP A N 1
ATOM 698 C CA . ASP A 1 87 ? -8.398 3.294 10.556 1.00 96.44 87 ASP A CA 1
ATOM 699 C C . ASP A 1 87 ? -6.934 2.840 10.454 1.00 96.44 87 ASP A C 1
ATOM 701 O O . ASP A 1 87 ? -6.178 2.984 11.413 1.00 96.44 87 ASP A O 1
ATOM 705 N N . VAL A 1 88 ? -6.528 2.320 9.289 1.00 97.56 88 VAL A N 1
ATOM 706 C CA . VAL A 1 88 ? -5.185 1.779 9.025 1.00 97.56 88 VAL A CA 1
ATOM 707 C C . VAL A 1 88 ? -4.706 2.133 7.614 1.00 97.56 88 VAL A C 1
ATOM 709 O O . VAL A 1 88 ? -5.488 2.113 6.662 1.00 97.56 88 VAL A O 1
ATOM 712 N N . LEU A 1 89 ? -3.414 2.436 7.476 1.00 98.50 89 LEU A N 1
ATOM 713 C CA . LEU A 1 89 ? -2.753 2.598 6.180 1.00 98.50 89 LEU A CA 1
ATOM 714 C C . LEU A 1 89 ? -2.073 1.283 5.776 1.00 98.50 89 LEU A C 1
ATOM 716 O O . LEU A 1 89 ? -1.268 0.754 6.534 1.00 98.50 89 LEU A O 1
ATOM 720 N N . ILE A 1 90 ? -2.369 0.756 4.590 1.00 98.50 90 ILE A N 1
ATOM 721 C CA . ILE A 1 90 ? -1.696 -0.427 4.032 1.00 98.50 90 ILE A CA 1
ATOM 722 C C . ILE A 1 90 ? -1.286 -0.077 2.616 1.00 98.50 90 ILE A C 1
ATOM 724 O O . ILE A 1 90 ? -2.141 0.296 1.817 1.00 98.50 90 ILE A O 1
ATOM 728 N N . THR A 1 91 ? 0.000 -0.181 2.292 1.00 97.81 91 THR A N 1
ATOM 729 C CA . THR A 1 91 ? 0.451 0.202 0.953 1.00 97.81 91 THR A CA 1
ATOM 730 C C . THR A 1 91 ? 1.717 -0.512 0.501 1.00 97.81 91 THR A C 1
ATOM 732 O O . THR A 1 91 ? 2.562 -0.902 1.307 1.00 97.81 91 THR A O 1
ATOM 735 N N . ASN A 1 92 ? 1.839 -0.647 -0.817 1.00 96.12 92 ASN A N 1
ATOM 736 C CA . ASN A 1 92 ? 3.057 -0.994 -1.535 1.00 96.12 92 ASN A CA 1
ATOM 737 C C . ASN A 1 92 ? 3.432 0.228 -2.385 1.00 96.12 92 ASN A C 1
ATOM 739 O O . ASN A 1 92 ? 2.899 0.380 -3.488 1.00 96.12 92 ASN A O 1
ATOM 743 N N . PRO A 1 93 ? 4.247 1.157 -1.855 1.00 94.75 93 PRO A N 1
ATOM 744 C CA . PRO A 1 93 ? 4.537 2.392 -2.561 1.00 94.75 93 PRO A CA 1
ATOM 745 C C . PRO A 1 93 ? 5.406 2.111 -3.794 1.00 94.75 93 PRO A C 1
ATOM 747 O O . PRO A 1 93 ? 6.130 1.115 -3.814 1.00 94.75 93 PRO A O 1
ATOM 750 N N . PRO A 1 94 ? 5.417 3.014 -4.787 1.00 93.19 94 PRO A N 1
ATOM 751 C CA . PRO A 1 94 ? 6.459 3.042 -5.806 1.00 93.19 94 PRO A CA 1
ATOM 752 C C . PRO A 1 94 ? 7.852 3.008 -5.164 1.00 93.19 94 PRO A C 1
ATOM 754 O O . PRO A 1 94 ? 8.079 3.636 -4.122 1.00 93.19 94 PRO A O 1
ATOM 757 N N . TYR A 1 95 ? 8.787 2.278 -5.770 1.00 92.06 95 TYR A N 1
ATOM 758 C CA . TYR A 1 95 ? 10.150 2.143 -5.244 1.00 92.06 95 TYR A CA 1
ATOM 759 C C . TYR A 1 95 ? 11.132 3.113 -5.901 1.00 92.06 95 TYR A C 1
ATOM 761 O O . TYR A 1 95 ? 12.264 3.245 -5.431 1.00 92.06 95 TYR A O 1
ATOM 769 N N . SER A 1 96 ? 10.718 3.789 -6.972 1.00 88.81 96 SER A N 1
ATOM 770 C CA . SER A 1 96 ? 11.507 4.837 -7.609 1.00 88.81 96 SER A CA 1
ATOM 771 C C . SER A 1 96 ? 11.462 6.176 -6.850 1.00 88.81 96 SER A C 1
ATOM 773 O O . SER A 1 96 ? 10.718 6.363 -5.882 1.00 88.81 96 SER A O 1
ATOM 775 N N . ALA A 1 97 ? 12.287 7.120 -7.313 1.00 89.69 97 ALA A N 1
ATOM 776 C CA . ALA A 1 97 ? 12.339 8.503 -6.842 1.00 89.69 97 ALA A CA 1
ATOM 777 C C . ALA A 1 97 ? 12.415 8.625 -5.303 1.00 89.69 97 ALA A C 1
ATOM 779 O O . ALA A 1 97 ? 13.199 7.933 -4.656 1.00 89.69 97 ALA A O 1
ATOM 780 N N . ASP A 1 98 ? 11.639 9.543 -4.726 1.00 92.25 98 ASP A N 1
ATOM 781 C CA . ASP A 1 98 ? 11.591 9.841 -3.293 1.00 92.25 98 ASP A CA 1
ATOM 782 C C . ASP A 1 98 ? 10.310 9.310 -2.618 1.00 92.25 98 ASP A C 1
ATOM 784 O O . ASP A 1 98 ? 9.989 9.690 -1.489 1.00 92.25 98 ASP A O 1
ATOM 788 N N . HIS A 1 99 ? 9.575 8.409 -3.284 1.00 94.81 99 HIS A N 1
ATOM 789 C CA . HIS A 1 99 ? 8.280 7.902 -2.818 1.00 94.81 99 HIS A CA 1
ATOM 790 C C . HIS A 1 99 ? 8.379 7.189 -1.458 1.00 94.81 99 HIS A C 1
ATOM 792 O O . HIS A 1 99 ? 7.541 7.418 -0.578 1.00 94.81 99 HIS A O 1
ATOM 798 N N . ILE A 1 100 ? 9.437 6.390 -1.260 1.00 95.88 100 ILE A N 1
ATOM 799 C CA . ILE A 1 100 ? 9.736 5.700 0.006 1.00 95.88 100 ILE A CA 1
ATOM 800 C C . ILE A 1 100 ? 10.035 6.710 1.126 1.00 95.88 100 ILE A C 1
ATOM 802 O O . ILE A 1 100 ? 9.511 6.581 2.231 1.00 95.88 100 ILE A O 1
ATOM 806 N N . GLU A 1 101 ? 10.841 7.740 0.857 1.00 95.50 101 GLU A N 1
ATOM 807 C CA . GLU A 1 101 ? 11.167 8.765 1.860 1.00 95.50 101 GLU A CA 1
ATOM 808 C C . GLU A 1 101 ? 9.907 9.522 2.290 1.00 95.50 101 GLU A C 1
ATOM 810 O O . GLU A 1 101 ? 9.622 9.642 3.483 1.00 95.50 101 GLU A O 1
ATOM 815 N N . LYS A 1 102 ? 9.088 9.945 1.322 1.00 95.81 102 LYS A N 1
ATOM 816 C CA . LYS A 1 102 ? 7.853 10.692 1.582 1.00 95.81 102 LYS A CA 1
ATOM 817 C C . LYS A 1 102 ? 6.816 9.890 2.367 1.00 95.81 102 LYS A C 1
ATOM 819 O O . LYS A 1 102 ? 6.164 10.455 3.246 1.00 95.81 102 LYS A O 1
ATOM 824 N N . ILE A 1 103 ? 6.640 8.593 2.082 1.00 97.00 103 ILE A N 1
ATOM 825 C CA . ILE A 1 103 ? 5.698 7.774 2.864 1.00 97.00 103 ILE A CA 1
ATOM 826 C C . ILE A 1 103 ? 6.204 7.558 4.294 1.00 97.00 103 ILE A C 1
ATOM 828 O O . ILE A 1 103 ? 5.405 7.663 5.223 1.00 97.00 103 ILE A O 1
ATOM 832 N N . LEU A 1 104 ? 7.515 7.359 4.491 1.00 95.94 104 LEU A N 1
ATOM 833 C CA . LEU A 1 104 ? 8.117 7.263 5.826 1.00 95.94 104 LEU A CA 1
ATOM 834 C C . LEU A 1 104 ? 7.912 8.558 6.628 1.00 95.94 104 LEU A C 1
ATOM 836 O O . LEU A 1 104 ? 7.533 8.514 7.799 1.00 95.94 104 LEU A O 1
ATOM 840 N N . GLU A 1 105 ? 8.100 9.721 6.000 1.00 94.94 105 GLU A N 1
ATOM 841 C CA . GLU A 1 105 ? 7.834 11.016 6.635 1.00 94.94 105 GLU A CA 1
ATOM 842 C C . GLU A 1 105 ? 6.361 11.185 7.015 1.00 94.94 105 GLU A C 1
ATOM 844 O O . GLU A 1 105 ? 6.052 11.696 8.096 1.00 94.94 105 GLU A O 1
ATOM 849 N N . TYR A 1 106 ? 5.449 10.760 6.137 1.00 96.12 106 TYR A N 1
ATOM 850 C CA . TYR A 1 106 ? 4.017 10.817 6.397 1.00 96.12 106 TYR A CA 1
ATOM 851 C C . TYR A 1 106 ? 3.624 9.936 7.588 1.00 96.12 106 TYR A C 1
ATOM 853 O O . TYR A 1 106 ? 2.961 10.434 8.502 1.00 96.12 106 TYR A O 1
ATOM 861 N N . VAL A 1 107 ? 4.044 8.665 7.627 1.00 95.31 107 VAL A N 1
ATOM 862 C CA . VAL A 1 107 ? 3.682 7.767 8.740 1.00 95.31 107 VAL A CA 1
ATOM 863 C C . VAL A 1 107 ? 4.308 8.215 10.056 1.00 95.31 107 VAL A C 1
ATOM 865 O O . VAL A 1 107 ? 3.642 8.170 11.084 1.00 95.31 107 VAL A O 1
ATOM 868 N N . ASN A 1 108 ? 5.529 8.758 10.031 1.00 92.50 108 ASN A N 1
ATOM 869 C CA . ASN A 1 108 ? 6.170 9.287 11.233 1.00 92.50 108 ASN A CA 1
ATOM 870 C C . ASN A 1 108 ? 5.398 10.484 11.820 1.00 92.50 108 ASN A C 1
ATOM 872 O O . ASN A 1 108 ? 5.169 10.567 13.028 1.00 92.50 108 ASN A O 1
ATOM 876 N N . LYS A 1 109 ? 4.918 11.395 10.959 1.00 91.62 109 LYS A N 1
ATOM 877 C CA . LYS A 1 109 ? 4.039 12.507 11.370 1.00 91.62 109 LYS A CA 1
ATOM 878 C C . LYS A 1 109 ? 2.684 12.015 11.896 1.00 91.62 109 LYS A C 1
ATOM 880 O O . LYS A 1 109 ? 2.088 12.683 12.736 1.00 91.62 109 LYS A O 1
ATOM 885 N N . ASN A 1 110 ? 2.225 10.846 11.446 1.00 92.06 110 ASN A N 1
ATOM 886 C CA . ASN A 1 110 ? 0.932 10.248 11.788 1.00 92.06 110 ASN A CA 1
ATOM 887 C C . ASN A 1 110 ? 1.061 8.994 12.669 1.00 92.06 110 ASN A C 1
ATOM 889 O O . ASN A 1 110 ? 0.208 8.114 12.612 1.00 92.06 110 ASN A O 1
ATOM 893 N N . LYS A 1 111 ? 2.079 8.928 13.536 1.00 88.75 111 LYS A N 1
ATOM 894 C CA . LYS A 1 111 ? 2.438 7.734 14.328 1.00 88.75 111 LYS A CA 1
ATOM 895 C C . LYS A 1 111 ? 1.354 7.139 15.242 1.00 88.75 111 LYS A C 1
ATOM 897 O O . LYS A 1 111 ? 1.538 6.073 15.815 1.00 88.75 111 LYS A O 1
ATOM 902 N N . ASN A 1 112 ? 0.232 7.832 15.414 1.00 88.06 112 ASN A N 1
ATOM 903 C CA . ASN A 1 112 ? -0.918 7.335 16.172 1.00 88.06 112 ASN A CA 1
ATOM 904 C C . ASN A 1 112 ? -1.877 6.485 15.316 1.00 88.06 112 ASN A C 1
ATOM 906 O O . ASN A 1 112 ? -2.829 5.922 15.853 1.00 88.06 112 ASN A O 1
ATOM 910 N N . LYS A 1 113 ? -1.664 6.418 13.996 1.00 92.25 113 LYS A N 1
ATOM 911 C CA . LYS A 1 113 ? -2.416 5.571 13.068 1.00 92.25 113 LYS A CA 1
ATOM 912 C C . LYS A 1 113 ? -1.572 4.333 12.729 1.00 92.25 113 LYS A C 1
ATOM 914 O O . LYS A 1 113 ? -0.419 4.501 12.335 1.00 92.25 113 LYS A O 1
ATOM 919 N N . PRO A 1 114 ? -2.117 3.111 12.856 1.00 94.81 114 PRO A N 1
ATOM 920 C CA . PRO A 1 114 ? -1.452 1.905 12.375 1.00 94.81 114 PRO A CA 1
ATOM 921 C C . PRO A 1 114 ? -1.109 2.010 10.885 1.00 94.81 114 PRO A C 1
ATOM 923 O O . PRO A 1 114 ? -1.932 2.469 10.085 1.00 94.81 114 PRO A O 1
ATOM 926 N N . CYS A 1 115 ? 0.083 1.552 10.510 1.00 97.12 115 CYS A N 1
ATOM 927 C CA . CYS A 1 115 ? 0.511 1.471 9.121 1.00 97.12 115 CYS A CA 1
ATOM 928 C C . CYS A 1 115 ? 1.236 0.156 8.831 1.00 97.12 115 CYS A C 1
ATOM 930 O O . CYS A 1 115 ? 1.892 -0.388 9.712 1.00 97.12 115 CYS A O 1
ATOM 932 N N . PHE A 1 116 ? 1.128 -0.303 7.587 1.00 98.12 116 PHE A N 1
ATOM 933 C CA . PHE A 1 116 ? 1.843 -1.452 7.044 1.00 98.12 116 PHE A CA 1
ATOM 934 C C . PHE A 1 116 ? 2.432 -1.047 5.698 1.00 98.12 116 PHE A C 1
ATOM 936 O O . PHE A 1 116 ? 1.690 -0.775 4.746 1.00 98.12 116 PHE A O 1
ATOM 943 N N . LEU A 1 117 ? 3.760 -0.964 5.627 1.00 98.06 117 LEU A N 1
ATOM 944 C CA . LEU A 1 117 ? 4.457 -0.540 4.412 1.00 98.06 117 LEU A CA 1
ATOM 945 C C . LEU A 1 117 ? 5.202 -1.728 3.810 1.00 98.06 117 LEU A C 1
ATOM 947 O O . LEU A 1 117 ? 6.135 -2.250 4.418 1.00 98.06 117 LEU A O 1
ATOM 951 N N . LEU A 1 118 ? 4.818 -2.150 2.607 1.00 97.69 118 LEU A N 1
ATOM 952 C CA . LEU A 1 118 ? 5.529 -3.205 1.897 1.00 97.69 118 LEU A CA 1
ATOM 953 C C . LEU A 1 118 ? 6.736 -2.609 1.176 1.00 97.69 118 LEU A C 1
ATOM 955 O O . LEU A 1 118 ? 6.613 -2.081 0.071 1.00 97.69 118 LEU A O 1
ATOM 959 N N . LEU A 1 119 ? 7.905 -2.673 1.809 1.00 97.06 119 LEU A N 1
ATOM 960 C CA . LEU A 1 119 ? 9.118 -2.014 1.322 1.00 97.06 119 LEU A CA 1
ATOM 961 C C . LEU A 1 119 ? 10.235 -3.028 1.040 1.00 97.06 119 LEU A C 1
ATOM 963 O O . LEU A 1 119 ? 10.260 -4.113 1.632 1.00 97.06 119 LEU A O 1
ATOM 967 N N . PRO A 1 120 ? 11.201 -2.693 0.164 1.00 96.44 120 PRO A N 1
ATOM 968 C CA . PRO A 1 120 ? 12.394 -3.503 -0.031 1.00 96.44 120 PRO A CA 1
ATOM 969 C C . PRO A 1 120 ? 13.183 -3.672 1.266 1.00 96.44 120 PRO A C 1
ATOM 971 O O . PRO A 1 120 ? 13.382 -2.712 2.007 1.00 96.44 120 PRO A O 1
ATOM 974 N N . HIS A 1 121 ? 13.756 -4.856 1.473 1.00 95.25 121 HIS A N 1
ATOM 975 C CA . HIS A 1 121 ? 14.552 -5.174 2.661 1.00 95.25 121 HIS A CA 1
ATOM 976 C C . HIS A 1 121 ? 15.721 -4.209 2.905 1.00 95.25 121 HIS A C 1
ATOM 978 O O . HIS A 1 121 ? 16.175 -4.073 4.027 1.00 95.25 121 HIS A O 1
ATOM 984 N N . PHE A 1 122 ? 16.248 -3.529 1.885 1.00 95.00 122 PHE A N 1
ATOM 985 C CA . PHE A 1 122 ? 17.354 -2.598 2.100 1.00 95.00 122 PHE A CA 1
ATOM 986 C C . PHE A 1 122 ? 16.915 -1.291 2.770 1.00 95.00 122 PHE A C 1
ATOM 988 O O . PHE A 1 122 ? 17.781 -0.523 3.177 1.00 95.00 122 PHE A O 1
ATOM 995 N N . VAL A 1 123 ? 15.616 -0.974 2.835 1.00 96.38 123 VAL A N 1
ATOM 996 C CA . VAL A 1 123 ? 15.151 0.363 3.238 1.00 96.38 123 VAL A CA 1
ATOM 997 C C . VAL A 1 123 ? 15.562 0.696 4.671 1.00 96.38 123 VAL A C 1
ATOM 999 O O . VAL A 1 123 ? 15.982 1.820 4.928 1.00 96.38 123 VAL A O 1
ATOM 1002 N N . TYR A 1 124 ? 15.552 -0.282 5.584 1.00 92.94 124 TYR A N 1
ATOM 1003 C CA . TYR A 1 124 ? 15.887 -0.028 6.992 1.00 92.94 124 TYR A CA 1
ATOM 1004 C C . TYR A 1 124 ? 17.373 0.297 7.210 1.00 92.94 124 TYR A C 1
ATOM 1006 O O . TYR A 1 124 ? 17.744 0.753 8.286 1.00 92.94 124 TYR A O 1
ATOM 1014 N N . THR A 1 125 ? 18.233 0.066 6.210 1.00 93.50 125 THR A N 1
ATOM 1015 C CA . THR A 1 125 ? 19.672 0.367 6.280 1.00 93.50 125 THR A CA 1
ATOM 1016 C C . THR A 1 125 ? 20.029 1.724 5.678 1.00 93.50 125 THR A C 1
ATOM 1018 O O . THR A 1 125 ? 21.202 2.091 5.654 1.00 93.50 125 THR A O 1
ATOM 1021 N N . LYS A 1 126 ? 19.051 2.467 5.147 1.00 94.62 126 LYS A N 1
ATOM 1022 C CA . LYS A 1 126 ? 19.297 3.747 4.475 1.00 94.62 126 LYS A CA 1
ATOM 1023 C C . LYS A 1 126 ? 19.302 4.911 5.456 1.00 94.62 126 LYS A C 1
ATOM 1025 O O . LYS A 1 126 ? 18.485 4.974 6.369 1.00 94.62 126 LYS A O 1
ATOM 1030 N N . ASP A 1 127 ? 20.144 5.905 5.178 1.00 93.94 127 ASP A N 1
ATOM 1031 C CA . ASP A 1 127 ? 20.261 7.117 5.998 1.00 93.94 127 ASP A CA 1
ATOM 1032 C C . ASP A 1 127 ? 18.927 7.854 6.161 1.00 93.94 127 ASP A C 1
ATOM 1034 O O . ASP A 1 127 ? 18.648 8.416 7.217 1.00 93.94 127 ASP A O 1
ATOM 1038 N N . TYR A 1 128 ? 18.077 7.869 5.128 1.00 92.94 128 TYR A N 1
ATOM 1039 C CA . TYR A 1 128 ? 16.752 8.486 5.225 1.00 92.94 128 TYR A CA 1
ATOM 1040 C C . TYR A 1 128 ? 15.824 7.749 6.197 1.00 92.94 128 TYR A C 1
ATOM 1042 O O . TYR A 1 128 ? 15.000 8.389 6.842 1.00 92.94 128 TYR A O 1
ATOM 1050 N N . TYR A 1 129 ? 15.968 6.431 6.350 1.00 93.62 129 TYR A N 1
ATOM 1051 C CA . TYR A 1 129 ? 15.178 5.661 7.303 1.00 93.62 129 TYR A CA 1
ATOM 1052 C C . TYR A 1 129 ? 15.593 6.013 8.731 1.00 93.62 129 TYR A C 1
ATOM 1054 O O . TYR A 1 129 ? 14.745 6.363 9.549 1.00 93.62 129 TYR A O 1
ATOM 1062 N N . GLU A 1 130 ? 16.898 6.039 9.009 1.00 89.31 130 GLU A N 1
ATOM 1063 C CA . GLU A 1 130 ? 17.434 6.429 10.319 1.00 89.31 130 GLU A CA 1
ATOM 1064 C C . GLU A 1 130 ? 17.077 7.882 10.676 1.00 89.31 130 GLU A C 1
ATOM 1066 O O . GLU A 1 130 ? 16.615 8.176 11.782 1.00 89.31 130 GLU A O 1
ATOM 1071 N N . ARG A 1 131 ? 17.209 8.813 9.721 1.00 89.44 131 ARG A N 1
ATOM 1072 C CA . ARG A 1 131 ? 16.846 10.225 9.932 1.00 89.44 131 ARG A CA 1
ATOM 1073 C C . ARG A 1 131 ? 15.361 10.417 10.235 1.00 89.44 131 ARG A C 1
ATOM 1075 O O . ARG A 1 131 ? 15.035 11.331 10.995 1.00 89.44 131 ARG A O 1
ATOM 1082 N N . THR A 1 132 ? 14.490 9.613 9.633 1.00 89.81 132 THR A N 1
ATOM 1083 C CA . THR A 1 132 ? 13.035 9.775 9.744 1.00 89.81 132 THR A CA 1
ATOM 1084 C C . THR A 1 132 ? 12.460 8.986 10.916 1.00 89.81 132 THR A C 1
ATOM 1086 O O . THR A 1 132 ? 11.699 9.550 11.696 1.00 89.81 132 THR A O 1
ATOM 1089 N N . ILE A 1 133 ? 12.847 7.720 11.073 1.00 87.06 133 ILE A N 1
ATOM 1090 C CA . ILE A 1 133 ? 12.299 6.791 12.071 1.00 87.06 133 ILE A CA 1
ATOM 1091 C C . ILE A 1 133 ? 13.230 6.660 13.288 1.00 87.06 133 ILE A C 1
ATOM 1093 O O . ILE A 1 133 ? 12.765 6.745 14.424 1.00 87.06 133 ILE A O 1
ATOM 1097 N N . GLY A 1 134 ? 14.546 6.527 13.081 1.00 71.75 134 GLY A N 1
ATOM 1098 C CA . GLY A 1 134 ? 15.538 6.302 14.150 1.00 71.75 134 GLY A CA 1
ATOM 1099 C C . GLY A 1 134 ? 15.633 7.436 15.180 1.00 71.75 134 GLY A C 1
ATOM 1100 O O . GLY A 1 134 ? 15.834 7.204 16.374 1.00 71.75 134 GLY A O 1
ATOM 1101 N N . ARG A 1 135 ? 15.360 8.682 14.769 1.00 62.94 135 ARG A N 1
ATOM 1102 C CA . ARG A 1 135 ? 15.295 9.836 15.689 1.00 62.94 135 ARG A CA 1
ATOM 1103 C C . ARG A 1 135 ? 14.182 9.741 16.735 1.00 62.94 135 ARG A C 1
ATOM 1105 O O . ARG A 1 135 ? 14.310 10.353 17.793 1.00 62.94 135 ARG A O 1
ATOM 1112 N N . CYS A 1 136 ? 13.116 8.980 16.484 1.00 54.91 136 CYS A N 1
ATOM 1113 C CA . CYS A 1 136 ? 12.055 8.767 17.471 1.00 54.91 136 CYS A CA 1
ATOM 1114 C C . CYS A 1 136 ? 12.473 7.813 18.598 1.00 54.91 136 CYS A C 1
ATOM 1116 O O . CYS A 1 136 ? 11.899 7.881 19.682 1.00 54.91 136 CYS A O 1
ATOM 1118 N N . CYS A 1 137 ? 13.492 6.983 18.366 1.00 52.38 137 CYS A N 1
ATOM 1119 C CA . CYS A 1 137 ? 13.994 5.983 19.309 1.00 52.38 137 CYS A CA 1
ATOM 1120 C C . CYS A 1 137 ? 15.021 6.558 20.303 1.00 52.38 137 CYS A C 1
ATOM 1122 O O . CYS A 1 137 ? 15.220 5.991 21.370 1.00 52.38 137 CYS A O 1
ATOM 1124 N N . ASN A 1 138 ? 15.667 7.681 19.960 1.00 49.00 138 ASN A N 1
ATOM 1125 C CA . ASN A 1 138 ? 16.802 8.259 20.699 1.00 49.00 138 ASN A CA 1
ATOM 1126 C C . ASN A 1 138 ? 16.442 9.494 21.548 1.00 49.00 138 ASN A C 1
ATOM 1128 O O . ASN A 1 138 ? 17.325 10.221 22.008 1.00 49.00 138 ASN A O 1
ATOM 1132 N N . SER A 1 139 ? 15.154 9.781 21.756 1.00 52.00 139 SER A N 1
ATOM 1133 C CA . SER A 1 139 ? 14.755 10.883 22.632 1.00 52.00 139 SER A CA 1
ATOM 1134 C C . SER A 1 139 ? 14.965 10.466 24.093 1.00 52.00 139 SER A C 1
ATOM 1136 O O . SER A 1 139 ? 14.265 9.585 24.575 1.00 52.00 139 SE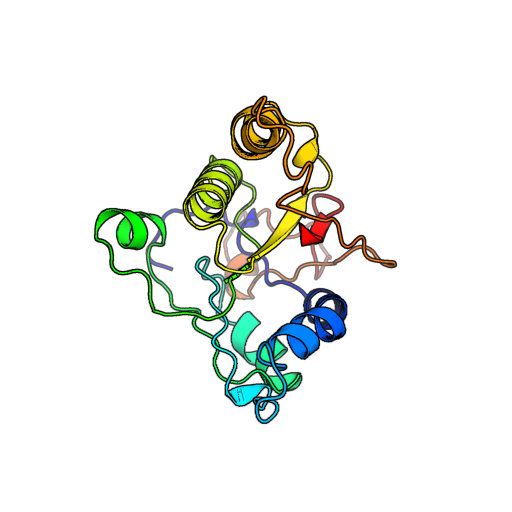R A O 1
ATOM 1138 N N . ASN A 1 140 ? 15.897 11.132 24.787 1.00 48.28 140 ASN A N 1
ATOM 1139 C CA . ASN A 1 140 ? 16.339 10.958 26.189 1.00 48.28 140 ASN A CA 1
ATOM 1140 C C . ASN A 1 140 ? 15.247 11.051 27.291 1.00 48.28 140 ASN A C 1
ATOM 1142 O O . ASN A 1 140 ? 15.545 11.359 28.445 1.00 48.28 140 ASN A O 1
ATOM 1146 N N . ASN A 1 141 ? 13.978 10.790 26.983 1.00 49.19 141 ASN A N 1
ATOM 1147 C CA . ASN A 1 141 ? 12.949 10.599 27.992 1.00 49.19 141 ASN A CA 1
ATOM 1148 C C . ASN A 1 141 ? 12.905 9.115 28.358 1.00 49.19 141 ASN A C 1
ATOM 1150 O O . ASN A 1 141 ? 12.484 8.288 27.558 1.00 49.19 141 ASN A O 1
ATOM 1154 N N . ASN A 1 142 ? 13.313 8.808 29.590 1.00 47.84 142 ASN A N 1
ATOM 1155 C CA . ASN A 1 142 ? 13.338 7.489 30.238 1.00 47.84 142 ASN A CA 1
ATOM 1156 C C . ASN A 1 142 ? 11.965 6.784 30.365 1.00 47.84 142 ASN A C 1
ATOM 1158 O O . ASN A 1 142 ? 11.750 6.026 31.303 1.00 47.84 142 ASN A O 1
ATOM 1162 N N . ASN A 1 143 ? 11.020 7.003 29.451 1.00 47.06 143 ASN A N 1
ATOM 1163 C CA . ASN A 1 143 ? 9.756 6.283 29.394 1.00 47.06 143 ASN A CA 1
ATOM 1164 C C . ASN A 1 143 ? 9.425 5.923 27.937 1.00 47.06 143 ASN A C 1
ATOM 1166 O O . ASN A 1 143 ? 8.915 6.742 27.177 1.00 47.06 143 ASN A O 1
ATOM 1170 N N . SER A 1 144 ? 9.673 4.646 27.619 1.00 46.31 144 SER A N 1
ATOM 1171 C CA . SER A 1 144 ? 9.351 3.874 26.403 1.00 46.31 144 SER A CA 1
ATOM 1172 C C . SER A 1 144 ? 10.335 3.936 25.218 1.00 46.31 144 SER A C 1
ATOM 1174 O O . SER A 1 144 ? 10.158 4.683 24.263 1.00 46.31 144 SER A O 1
ATOM 1176 N N . ASN A 1 145 ? 11.303 3.007 25.229 1.00 47.44 145 ASN A N 1
ATOM 1177 C CA . ASN A 1 145 ? 12.009 2.473 24.050 1.00 47.44 145 ASN A CA 1
ATOM 1178 C C . ASN A 1 145 ? 11.051 1.670 23.138 1.00 47.44 145 ASN A C 1
ATOM 1180 O O . ASN A 1 145 ? 11.314 0.510 22.819 1.00 47.44 145 ASN A O 1
ATOM 1184 N N . ASN A 1 146 ? 9.898 2.226 22.763 1.00 56.34 146 ASN A N 1
ATOM 1185 C CA . ASN A 1 146 ? 8.969 1.518 21.887 1.00 56.34 146 ASN A CA 1
ATOM 1186 C C . ASN A 1 146 ? 9.285 1.871 20.436 1.00 56.34 146 ASN A C 1
ATOM 1188 O O . ASN A 1 146 ? 9.033 2.990 19.989 1.00 56.34 146 ASN A O 1
ATOM 1192 N N . ALA A 1 147 ? 9.851 0.903 19.713 1.00 62.66 147 ALA A N 1
ATOM 1193 C CA . ALA A 1 147 ? 9.983 0.978 18.265 1.00 62.66 147 ALA A CA 1
ATOM 1194 C C . ALA A 1 147 ? 8.607 1.265 17.638 1.00 62.66 147 ALA A C 1
ATOM 1196 O O . ALA A 1 147 ? 7.615 0.628 17.987 1.00 62.66 147 ALA A O 1
ATOM 1197 N N . PHE A 1 148 ? 8.550 2.253 16.742 1.00 78.50 148 PHE A N 1
ATOM 1198 C CA . PHE A 1 148 ? 7.311 2.645 16.062 1.00 78.50 148 PHE A CA 1
ATOM 1199 C C . PHE A 1 148 ? 6.924 1.670 14.934 1.00 78.50 148 PHE A C 1
ATOM 1201 O O . PHE A 1 148 ? 5.739 1.462 14.697 1.00 78.50 148 PHE A O 1
ATOM 1208 N N . LEU A 1 149 ? 7.914 1.055 14.277 1.00 88.69 149 LEU A N 1
ATOM 1209 C CA . LEU A 1 149 ? 7.729 0.067 13.209 1.00 88.69 149 LEU A CA 1
ATOM 1210 C C . LEU A 1 149 ? 8.299 -1.288 13.632 1.00 88.69 149 LEU A C 1
ATOM 1212 O O . LEU A 1 149 ? 9.307 -1.352 14.344 1.00 88.69 149 LEU A O 1
ATOM 1216 N N . TYR A 1 150 ? 7.664 -2.358 13.160 1.00 92.00 150 TYR A N 1
ATOM 1217 C CA . TYR A 1 150 ? 8.057 -3.744 13.401 1.00 92.00 150 TYR A CA 1
ATOM 1218 C C . TYR A 1 150 ? 8.059 -4.492 12.075 1.00 92.00 150 TYR A C 1
ATOM 1220 O O . TYR A 1 150 ? 7.192 -4.281 11.240 1.00 92.00 150 TYR A O 1
ATOM 1228 N N . PHE A 1 151 ? 8.994 -5.419 11.897 1.00 95.19 151 PHE A N 1
ATOM 1229 C CA . PHE A 1 151 ? 9.096 -6.152 10.640 1.00 95.19 151 PHE A CA 1
ATOM 1230 C C . PHE A 1 151 ? 8.302 -7.455 10.685 1.00 95.19 151 PHE A C 1
ATOM 1232 O O . PHE A 1 151 ? 8.510 -8.281 11.577 1.00 95.19 151 PHE A O 1
ATOM 1239 N N . LEU A 1 152 ? 7.453 -7.669 9.684 1.00 96.19 152 LEU A N 1
ATOM 1240 C CA . LEU A 1 152 ? 6.847 -8.964 9.395 1.00 96.19 152 LEU A CA 1
ATOM 1241 C C . LEU A 1 152 ? 7.481 -9.521 8.119 1.00 96.19 152 LEU A C 1
ATOM 1243 O O . LEU A 1 152 ? 7.168 -9.097 7.006 1.00 96.19 152 LEU A O 1
ATOM 1247 N N . ILE A 1 153 ? 8.410 -10.457 8.314 1.00 95.88 153 ILE A N 1
ATOM 1248 C CA . ILE A 1 153 ? 9.202 -11.079 7.251 1.00 95.88 153 ILE A CA 1
ATOM 1249 C C . ILE A 1 153 ? 8.422 -12.276 6.693 1.00 95.88 153 ILE A C 1
ATOM 1251 O O . ILE A 1 153 ? 8.092 -13.175 7.470 1.00 95.88 153 ILE A O 1
ATOM 1255 N N . PRO A 1 154 ? 8.144 -12.325 5.380 1.00 95.06 154 PRO A N 1
ATOM 1256 C CA . PRO A 1 154 ? 7.421 -13.444 4.800 1.00 95.06 154 PRO A CA 1
ATOM 1257 C C . PRO A 1 154 ? 8.278 -14.707 4.750 1.00 95.06 154 PRO A C 1
ATOM 1259 O O . PRO A 1 154 ? 9.491 -14.649 4.539 1.00 95.06 154 PRO A O 1
ATOM 1262 N N . GLU A 1 155 ? 7.626 -15.863 4.852 1.00 92.75 155 GLU A N 1
ATOM 1263 C CA . GLU A 1 155 ? 8.270 -17.163 4.634 1.00 92.75 155 GLU A CA 1
ATOM 1264 C C . GLU A 1 155 ? 8.673 -17.351 3.162 1.00 92.75 155 GLU A C 1
ATOM 1266 O O . GLU A 1 155 ? 9.712 -17.934 2.850 1.00 92.75 155 GLU A O 1
ATOM 1271 N N . ILE A 1 156 ? 7.866 -16.810 2.244 1.00 92.62 156 ILE A N 1
ATOM 1272 C CA . ILE A 1 156 ? 8.065 -16.910 0.798 1.00 92.62 156 ILE A CA 1
ATOM 1273 C C . ILE A 1 156 ? 8.159 -15.508 0.204 1.00 92.62 156 ILE A C 1
ATOM 1275 O O . ILE A 1 156 ? 7.321 -14.646 0.453 1.00 92.62 156 ILE A O 1
ATOM 1279 N N . ARG A 1 157 ? 9.160 -15.288 -0.653 1.00 94.31 157 ARG A N 1
ATOM 1280 C CA . ARG A 1 157 ? 9.334 -14.016 -1.361 1.00 94.31 157 ARG A CA 1
ATOM 1281 C C . ARG A 1 157 ? 8.085 -13.661 -2.174 1.00 94.31 157 ARG A C 1
ATOM 1283 O O . ARG A 1 157 ? 7.631 -14.456 -2.995 1.00 94.31 157 ARG A O 1
ATOM 1290 N N . TYR A 1 158 ? 7.598 -12.434 -2.013 1.00 95.56 158 TYR A N 1
ATOM 1291 C CA . TYR A 1 158 ? 6.479 -11.925 -2.799 1.00 95.56 158 TYR A CA 1
ATOM 1292 C C . TYR A 1 158 ? 6.838 -11.749 -4.277 1.00 95.56 158 TYR A C 1
ATOM 1294 O O . TYR A 1 158 ? 7.931 -11.294 -4.626 1.00 95.56 158 TYR A O 1
ATOM 1302 N N . ALA A 1 159 ? 5.885 -12.097 -5.139 1.00 93.50 159 ALA A N 1
ATOM 1303 C CA . ALA A 1 159 ? 5.949 -11.913 -6.580 1.00 93.50 159 ALA A CA 1
ATOM 1304 C C . ALA A 1 159 ? 4.831 -10.956 -7.000 1.00 93.50 159 ALA A C 1
ATOM 1306 O O . ALA A 1 159 ? 3.654 -11.236 -6.787 1.00 93.50 159 ALA A O 1
ATOM 1307 N N . TYR A 1 160 ? 5.205 -9.815 -7.564 1.00 92.00 160 TYR A N 1
ATOM 1308 C CA . TYR A 1 160 ? 4.291 -8.742 -7.929 1.00 92.00 160 TYR A CA 1
ATOM 1309 C C . TYR A 1 160 ? 3.812 -8.888 -9.365 1.00 92.00 160 TYR A C 1
ATOM 1311 O O . TYR A 1 160 ? 4.562 -9.346 -10.231 1.00 92.00 160 TYR A O 1
ATOM 1319 N N . VAL A 1 161 ? 2.579 -8.455 -9.621 1.00 87.88 161 VAL A N 1
ATOM 1320 C CA . VAL A 1 161 ? 1.944 -8.554 -10.939 1.00 87.88 161 VAL A CA 1
ATOM 1321 C C . VAL A 1 161 ? 1.764 -7.151 -11.513 1.00 87.88 161 VAL A C 1
ATOM 1323 O O . VAL A 1 161 ? 1.005 -6.361 -10.951 1.00 87.88 161 VAL A O 1
ATOM 1326 N N . PRO A 1 162 ? 2.443 -6.799 -12.611 1.00 87.38 162 PRO A N 1
ATOM 1327 C CA . PRO A 1 162 ? 2.166 -5.553 -13.309 1.00 87.38 162 PRO A CA 1
ATOM 1328 C C . PRO A 1 162 ? 0.790 -5.588 -13.988 1.00 87.38 162 PRO A C 1
ATOM 1330 O O . PRO A 1 162 ? 0.410 -6.639 -14.504 1.00 87.38 162 PRO A O 1
ATOM 1333 N N . PRO A 1 163 ? 0.052 -4.467 -14.039 1.00 84.88 163 PRO A N 1
ATOM 1334 C CA . PRO A 1 163 ? -1.195 -4.381 -14.793 1.00 84.88 163 PRO A CA 1
ATOM 1335 C C . PRO A 1 163 ? -1.018 -4.715 -16.279 1.00 84.88 163 PRO A C 1
ATOM 1337 O O . PRO A 1 163 ? 0.012 -4.399 -16.882 1.00 84.88 163 PRO A O 1
ATOM 1340 N N . ASP A 1 164 ? -2.062 -5.253 -16.913 1.00 83.69 164 ASP A N 1
ATOM 1341 C CA . ASP A 1 164 ? -2.030 -5.673 -18.323 1.00 83.69 164 ASP A CA 1
ATOM 1342 C C . ASP A 1 164 ? -1.575 -4.559 -19.274 1.00 83.69 164 ASP A C 1
ATOM 1344 O O . ASP A 1 164 ? -0.819 -4.790 -20.222 1.00 83.69 164 ASP A O 1
ATOM 1348 N N . TRP A 1 165 ? -2.001 -3.323 -19.007 1.00 80.75 165 TRP A N 1
ATOM 1349 C CA . TRP A 1 165 ? -1.664 -2.168 -19.835 1.00 80.75 165 TRP A CA 1
ATOM 1350 C C . TRP A 1 165 ? -0.171 -1.806 -19.781 1.00 80.75 165 TRP A C 1
ATOM 1352 O O . TRP A 1 165 ? 0.347 -1.237 -20.744 1.00 80.75 165 TRP A O 1
ATOM 1362 N N . VAL A 1 166 ? 0.544 -2.155 -18.703 1.00 80.50 166 VAL A N 1
ATOM 1363 C CA . VAL A 1 166 ? 1.997 -1.935 -18.582 1.00 80.50 166 VAL A CA 1
ATOM 1364 C C . VAL A 1 166 ? 2.752 -2.826 -19.563 1.00 80.50 166 VAL A C 1
ATOM 1366 O O . VAL A 1 166 ? 3.721 -2.387 -20.183 1.00 80.50 166 VAL A O 1
ATOM 1369 N N . ASN A 1 167 ? 2.280 -4.056 -19.766 1.00 71.62 167 ASN A N 1
ATOM 1370 C CA . ASN A 1 167 ? 2.884 -5.006 -20.701 1.00 71.62 167 ASN A CA 1
ATOM 1371 C C . ASN A 1 167 ? 2.629 -4.632 -22.168 1.00 71.62 167 ASN A C 1
ATOM 1373 O O . ASN A 1 167 ? 3.410 -4.984 -23.050 1.00 71.62 167 ASN A O 1
ATOM 1377 N N . GLN A 1 168 ? 1.553 -3.888 -22.435 1.00 74.81 168 GLN A N 1
ATOM 1378 C CA . GLN A 1 168 ? 1.198 -3.414 -23.775 1.00 74.81 168 GLN A CA 1
ATOM 1379 C C . GLN A 1 168 ? 2.006 -2.173 -24.203 1.00 74.81 168 GLN A C 1
ATOM 1381 O O . GLN A 1 168 ? 2.060 -1.855 -25.395 1.00 74.81 168 GLN A O 1
ATOM 1386 N N . ARG A 1 169 ? 2.667 -1.471 -23.269 1.00 73.38 169 ARG A N 1
ATOM 1387 C CA . ARG A 1 169 ? 3.521 -0.316 -23.587 1.00 73.38 169 ARG A CA 1
ATOM 1388 C C . ARG A 1 169 ? 4.823 -0.758 -24.253 1.00 73.38 169 ARG A C 1
ATOM 1390 O O . ARG A 1 169 ? 5.606 -1.545 -23.719 1.00 73.38 169 ARG A O 1
ATOM 1397 N N . ARG A 1 170 ? 5.099 -0.194 -25.432 1.00 71.25 170 ARG A N 1
ATOM 1398 C CA . ARG A 1 170 ? 6.335 -0.462 -26.177 1.00 71.25 170 ARG A CA 1
ATOM 1399 C C . ARG A 1 170 ? 7.553 -0.014 -25.362 1.00 71.25 170 ARG A C 1
ATOM 1401 O O . ARG A 1 170 ? 7.720 1.172 -25.110 1.00 71.25 170 ARG A O 1
ATOM 1408 N N . GLY A 1 171 ? 8.433 -0.961 -25.034 1.00 70.94 171 GLY A N 1
ATOM 1409 C CA . GLY A 1 171 ? 9.671 -0.692 -24.291 1.00 70.94 171 GLY A CA 1
ATOM 1410 C C . GLY A 1 171 ? 9.536 -0.748 -22.767 1.00 70.94 171 GLY A C 1
ATOM 1411 O O . GLY A 1 171 ? 10.497 -0.395 -22.085 1.00 70.94 171 GLY A O 1
ATOM 1412 N N . SER A 1 172 ? 8.391 -1.205 -22.243 1.00 74.12 172 SER A N 1
ATOM 1413 C CA . SER A 1 172 ? 8.202 -1.438 -20.808 1.00 74.12 172 SER A CA 1
ATOM 1414 C C . SER A 1 172 ? 9.278 -2.367 -20.235 1.00 74.12 172 SER A C 1
ATOM 1416 O O . SER A 1 172 ? 9.668 -3.359 -20.858 1.00 74.12 172 SER A O 1
ATOM 1418 N N . LYS A 1 173 ? 9.761 -2.026 -19.036 1.00 77.88 173 LYS A N 1
ATOM 1419 C CA . LYS A 1 173 ? 10.761 -2.794 -18.274 1.00 77.88 173 LYS A CA 1
ATOM 1420 C C . LYS A 1 173 ? 10.172 -3.472 -17.033 1.00 77.88 173 LYS A C 1
ATOM 1422 O O . LYS A 1 173 ? 10.930 -4.034 -16.247 1.00 77.88 173 LYS A O 1
ATOM 1427 N N . ALA A 1 174 ? 8.851 -3.419 -16.849 1.00 76.56 174 ALA A N 1
ATOM 1428 C CA . ALA A 1 174 ? 8.192 -3.950 -15.656 1.00 76.56 174 ALA A CA 1
ATOM 1429 C C . ALA A 1 174 ? 8.343 -5.476 -15.521 1.00 76.56 174 ALA A C 1
ATOM 1431 O O . ALA A 1 174 ? 8.518 -5.985 -14.414 1.00 76.56 174 ALA A O 1
ATOM 1432 N N . LEU A 1 175 ? 8.342 -6.202 -16.647 1.00 79.00 175 LEU A N 1
ATOM 1433 C CA . LEU A 1 175 ? 8.576 -7.646 -16.699 1.00 79.00 175 LEU A CA 1
ATOM 1434 C C . LEU A 1 175 ? 9.815 -7.981 -17.527 1.00 79.00 175 LEU A C 1
ATOM 1436 O O . LEU A 1 175 ? 10.024 -7.471 -18.629 1.00 79.00 175 LEU A O 1
ATOM 1440 N N . ALA A 1 176 ? 10.614 -8.920 -17.020 1.00 76.62 176 ALA A N 1
ATOM 1441 C CA . ALA A 1 176 ? 11.603 -9.600 -17.842 1.00 76.62 176 ALA A CA 1
ATOM 1442 C C . ALA A 1 176 ? 10.896 -10.454 -18.911 1.00 76.62 176 ALA A C 1
ATOM 1444 O O . ALA A 1 176 ? 9.816 -10.999 -18.679 1.00 76.62 176 ALA A O 1
ATOM 1445 N N . LYS A 1 177 ? 11.518 -10.605 -20.086 1.00 73.12 177 LYS A N 1
ATOM 1446 C CA . LYS A 1 177 ? 10.939 -11.356 -21.212 1.00 73.12 177 LYS A CA 1
ATOM 1447 C C . LYS A 1 177 ? 10.529 -12.774 -20.780 1.00 73.12 177 LYS A C 1
ATOM 1449 O O . LYS A 1 177 ? 11.369 -13.545 -20.324 1.00 73.12 177 LYS A O 1
ATOM 1454 N N . GLY A 1 178 ? 9.252 -13.116 -20.972 1.00 73.81 178 GLY A N 1
ATOM 1455 C CA . GLY A 1 178 ? 8.695 -14.437 -20.644 1.00 73.81 178 GLY A CA 1
ATOM 1456 C C . GLY A 1 178 ? 8.367 -14.655 -19.162 1.00 73.81 178 GLY A C 1
ATOM 1457 O O . GLY A 1 178 ? 8.218 -15.800 -18.744 1.00 73.81 178 GLY A O 1
ATOM 1458 N N . LYS A 1 179 ? 8.294 -13.590 -18.356 1.00 79.56 179 LYS A N 1
ATOM 1459 C CA . LYS A 1 179 ? 7.818 -13.637 -16.968 1.00 79.56 179 LYS A CA 1
ATOM 1460 C C . LYS A 1 179 ? 6.431 -13.015 -16.861 1.00 79.56 179 LYS A C 1
ATOM 1462 O O . LYS A 1 179 ? 6.131 -12.084 -17.595 1.00 79.56 179 LYS A O 1
ATOM 1467 N N . GLU A 1 180 ? 5.637 -13.521 -15.923 1.00 79.88 180 GLU A N 1
ATOM 1468 C CA . GLU A 1 180 ? 4.300 -13.005 -15.578 1.00 79.88 180 GLU A CA 1
ATOM 1469 C C . GLU A 1 180 ? 4.327 -12.134 -14.312 1.00 79.88 180 GLU A C 1
ATOM 1471 O O . GLU A 1 180 ? 3.442 -11.317 -14.084 1.00 79.88 180 GLU A O 1
ATOM 1476 N N . THR A 1 181 ? 5.377 -12.281 -13.501 1.00 84.81 181 THR A N 1
ATOM 1477 C CA . THR A 1 181 ? 5.571 -11.550 -12.247 1.00 84.81 181 THR A CA 1
ATOM 1478 C C . THR A 1 181 ? 6.964 -10.939 -12.176 1.00 84.81 181 THR A C 1
ATOM 1480 O O . THR A 1 181 ? 7.919 -11.476 -12.749 1.00 84.81 181 THR A O 1
ATOM 1483 N N . THR A 1 182 ? 7.114 -9.887 -11.378 1.00 87.19 182 THR A N 1
ATOM 1484 C CA . THR A 1 182 ? 8.402 -9.280 -11.035 1.00 87.19 182 THR A CA 1
ATOM 1485 C C . THR A 1 182 ? 8.608 -9.246 -9.526 1.00 87.19 182 THR A C 1
ATOM 1487 O O . THR A 1 182 ? 7.663 -9.244 -8.748 1.00 87.19 182 THR A O 1
ATOM 1490 N N . ALA A 1 183 ? 9.861 -9.255 -9.098 1.00 85.94 183 ALA A N 1
ATOM 1491 C CA . ALA A 1 183 ? 10.245 -9.069 -7.706 1.00 85.94 183 ALA A CA 1
ATOM 1492 C C . ALA A 1 183 ? 11.649 -8.464 -7.713 1.00 85.94 183 ALA A C 1
ATOM 1494 O O . ALA A 1 183 ? 12.622 -9.202 -7.556 1.00 85.94 183 ALA A O 1
ATOM 1495 N N . PRO A 1 184 ? 11.804 -7.154 -7.967 1.00 81.62 184 PRO A N 1
ATOM 1496 C CA . PRO A 1 184 ? 13.127 -6.554 -8.145 1.00 81.62 184 PRO A CA 1
ATOM 1497 C C . PRO A 1 184 ? 13.988 -6.696 -6.883 1.00 81.62 184 PRO A C 1
ATOM 1499 O O . PRO A 1 184 ? 15.187 -6.954 -6.966 1.00 81.62 184 PRO A O 1
ATOM 1502 N N . PHE A 1 185 ? 13.354 -6.659 -5.709 1.00 89.31 185 PHE A N 1
ATOM 1503 C CA . PHE A 1 185 ? 14.000 -6.825 -4.412 1.00 89.31 185 PHE A CA 1
ATOM 1504 C C . PHE A 1 185 ? 13.199 -7.799 -3.539 1.00 89.31 185 PHE A C 1
ATOM 1506 O O . PHE A 1 185 ? 11.988 -7.922 -3.722 1.00 89.31 185 PHE A O 1
ATOM 1513 N N . PRO A 1 186 ? 13.837 -8.523 -2.603 1.00 93.75 186 PRO A N 1
ATOM 1514 C CA . PRO A 1 186 ? 13.134 -9.049 -1.442 1.00 93.75 186 PRO A CA 1
ATOM 1515 C C . PRO A 1 186 ? 12.508 -7.886 -0.670 1.00 93.75 186 PRO A C 1
ATOM 1517 O O . PRO A 1 186 ? 13.181 -6.875 -0.443 1.00 93.75 186 PRO A O 1
ATOM 1520 N N . SER A 1 187 ? 11.248 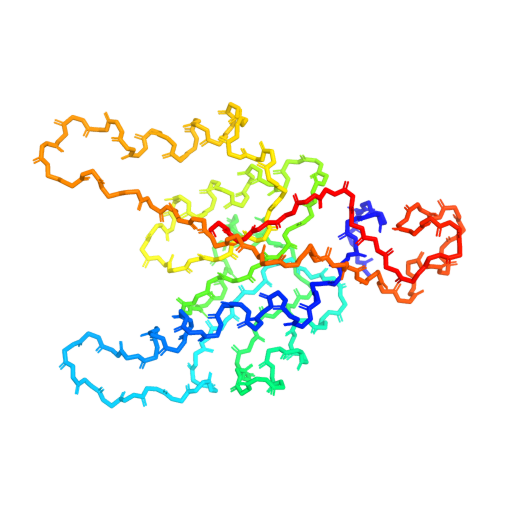-8.036 -0.290 1.00 96.50 187 SER A N 1
ATOM 1521 C CA . SER A 1 187 ? 10.447 -7.054 0.438 1.00 96.50 187 SER A CA 1
ATOM 1522 C C . SER A 1 187 ? 9.732 -7.726 1.604 1.00 96.50 187 SER A C 1
ATOM 1524 O O . SER A 1 187 ? 9.550 -8.946 1.617 1.00 96.50 187 SER A O 1
ATOM 1526 N N . PHE A 1 188 ? 9.361 -6.924 2.592 1.00 97.31 188 PHE A N 1
ATOM 1527 C CA . PHE A 1 188 ? 8.589 -7.352 3.752 1.00 97.31 188 PHE A CA 1
ATOM 1528 C C . PHE A 1 188 ? 7.791 -6.173 4.307 1.00 97.31 188 PHE A C 1
ATOM 1530 O O . PHE A 1 188 ? 8.011 -5.026 3.906 1.00 97.31 188 PHE A O 1
ATOM 1537 N N . TRP A 1 189 ? 6.852 -6.456 5.205 1.00 98.00 189 TRP A N 1
ATOM 1538 C CA . TRP A 1 189 ? 6.057 -5.413 5.840 1.00 98.00 189 TRP A CA 1
ATOM 1539 C C . TRP A 1 189 ? 6.842 -4.751 6.970 1.00 98.00 189 TRP A C 1
ATOM 1541 O O . TRP A 1 189 ? 7.431 -5.438 7.809 1.00 98.00 189 TRP A O 1
ATOM 1551 N N . TYR A 1 190 ? 6.847 -3.423 6.946 1.00 96.25 190 TYR A N 1
ATOM 1552 C CA . TYR A 1 190 ? 7.329 -2.521 7.990 1.00 96.25 190 TYR A CA 1
ATOM 1553 C C . TYR A 1 190 ? 6.162 -2.011 8.830 1.00 96.25 190 TYR A C 1
ATOM 1555 O O . TYR A 1 190 ? 5.082 -1.791 8.222 1.00 96.25 190 TYR A O 1
#

Radius of gyration: 17.19 Å; chains: 1; bounding box: 38×37×56 Å

Organism: NCBI:txid635003

Sequence (190 aa):
HPFIVDDSDHCETPLNAYQDLEVVLDRLLFGNGGKKKKQRSELIIYDPYYCDGGVKDKLSSMGYTNVINNNRDFYKDISTNSIPEYDVLITNPPYSADHIEKILEYVNKNKNKPCFLLLPHFVYTKDYYERTIGRCCNSNNNNSNNAFLYFLIPEIRYAYVPPDWVNQRRGSKALAKGKETTAPFPSFWY

InterPro domains:
  IPR002052 DNA methylase, N-6 adenine-specific, conserved site [PS00092] (89-95)

Secondary structure (DSSP, 8-state):
--S---GGG--BPPHHHHHHTHHHHHHHTS-TTSPPPPPGGGS-EE--S-SSSHHHHHHHHTT---EE--S--HHHHHHTT-PPP-SEEEE----STTHHHHHHHHHHHTTTS-EEEEEETTGGGSHHHHHHTGGGT----SS----S---B--SS---BB--HHHHHSTT--SS-TT-S-B-SS-EEE-